Protein AF-A0A7C7UTQ5-F1 (afdb_monomer_lite)

Structure (mmCIF, N/CA/C/O backbone):
data_AF-A0A7C7UTQ5-F1
#
_entry.id   AF-A0A7C7UTQ5-F1
#
loop_
_atom_site.group_PDB
_atom_site.id
_atom_site.type_symbol
_atom_site.label_atom_id
_atom_site.label_alt_id
_atom_site.label_comp_id
_atom_site.label_asym_id
_atom_site.label_entity_id
_atom_site.label_seq_id
_atom_site.pdbx_PDB_ins_code
_atom_site.Cartn_x
_atom_site.Cartn_y
_atom_site.Cartn_z
_atom_site.occupancy
_atom_site.B_iso_or_equiv
_atom_site.auth_seq_id
_atom_site.auth_comp_id
_atom_site.auth_asym_id
_atom_site.auth_atom_id
_atom_site.pdbx_PDB_model_num
ATOM 1 N N . MET A 1 1 ? 2.396 -6.020 82.685 1.00 49.50 1 MET A N 1
ATOM 2 C CA . MET A 1 1 ? 2.727 -6.716 81.422 1.00 49.50 1 MET A CA 1
ATOM 3 C C . MET A 1 1 ? 1.442 -6.952 80.653 1.00 49.50 1 MET A C 1
ATOM 5 O O . MET A 1 1 ? 0.564 -7.575 81.233 1.00 49.50 1 MET A O 1
ATOM 9 N N . SER A 1 2 ? 1.350 -6.450 79.415 1.00 51.03 2 SER A N 1
ATOM 10 C CA . SER A 1 2 ? 0.512 -6.944 78.299 1.00 51.03 2 SER A CA 1
ATOM 11 C C . SER A 1 2 ? -0.033 -5.772 77.473 1.00 51.03 2 SER A C 1
ATOM 13 O O . SER A 1 2 ? -1.085 -5.235 77.799 1.00 51.03 2 SER A O 1
ATOM 15 N N . GLY A 1 3 ? 0.677 -5.397 76.407 1.00 55.31 3 GLY A N 1
ATOM 16 C CA . GLY A 1 3 ? 0.233 -4.378 75.448 1.00 55.31 3 GLY A CA 1
ATOM 17 C C . GLY A 1 3 ? 0.897 -4.494 74.073 1.00 55.31 3 GLY A C 1
ATOM 18 O O . GLY A 1 3 ? 1.065 -3.490 73.406 1.00 55.31 3 GLY A O 1
ATOM 19 N N . GLU A 1 4 ? 1.326 -5.692 73.658 1.00 58.03 4 GLU A N 1
ATOM 20 C CA . GLU A 1 4 ? 2.106 -5.884 72.414 1.00 58.03 4 GLU A CA 1
ATOM 21 C C . GLU A 1 4 ? 1.469 -6.900 71.442 1.00 58.03 4 GLU A C 1
ATOM 23 O O . GLU A 1 4 ? 2.117 -7.381 70.514 1.00 58.03 4 GLU A O 1
ATOM 28 N N . ARG A 1 5 ? 0.194 -7.269 71.642 1.00 56.22 5 ARG A N 1
ATOM 29 C CA . ARG A 1 5 ? -0.519 -8.229 70.771 1.00 56.22 5 ARG A CA 1
ATOM 30 C C . ARG A 1 5 ? -1.519 -7.611 69.788 1.00 56.22 5 ARG A C 1
ATOM 32 O O . ARG A 1 5 ? -1.995 -8.347 68.932 1.00 56.22 5 ARG A O 1
ATOM 39 N N . GLU A 1 6 ? -1.800 -6.311 69.856 1.00 57.81 6 GLU A N 1
ATOM 40 C CA . GLU A 1 6 ? -2.783 -5.659 68.968 1.00 57.81 6 GLU A CA 1
ATOM 41 C C . GLU A 1 6 ? -2.191 -5.140 67.647 1.00 57.81 6 GLU A C 1
ATOM 43 O O . GLU A 1 6 ? -2.849 -5.226 66.613 1.00 57.81 6 GLU A O 1
ATOM 48 N N . GLU A 1 7 ? -0.928 -4.709 67.612 1.00 61.88 7 GLU A N 1
ATOM 49 C CA . GLU A 1 7 ? -0.394 -4.041 66.410 1.00 61.88 7 GLU A CA 1
ATOM 50 C C . GLU A 1 7 ? -0.094 -4.982 65.232 1.00 61.88 7 GLU A C 1
ATOM 52 O O . GLU A 1 7 ? -0.101 -4.567 64.076 1.00 61.88 7 GLU A O 1
ATOM 57 N N . ARG A 1 8 ? 0.113 -6.283 65.479 1.00 61.91 8 ARG A N 1
ATOM 58 C CA . ARG A 1 8 ? 0.480 -7.240 64.414 1.00 61.91 8 ARG A CA 1
ATOM 59 C C . ARG A 1 8 ? -0.682 -7.630 63.491 1.00 61.91 8 ARG A C 1
ATOM 61 O O . ARG A 1 8 ? -0.432 -8.188 62.427 1.00 61.91 8 ARG A O 1
ATOM 68 N N . GLY A 1 9 ? -1.930 -7.359 63.883 1.00 67.56 9 GLY A N 1
ATOM 69 C CA . GLY A 1 9 ? -3.121 -7.624 63.064 1.00 67.56 9 GLY A CA 1
ATOM 70 C C . GLY A 1 9 ? -3.622 -6.407 62.285 1.00 67.56 9 GLY A C 1
ATOM 71 O O . GLY A 1 9 ? -4.254 -6.568 61.244 1.00 67.56 9 GLY A O 1
ATOM 72 N N . GLN A 1 10 ? -3.314 -5.195 62.752 1.00 79.88 10 GLN A N 1
ATOM 73 C CA . GLN A 1 10 ? -3.862 -3.960 62.196 1.00 79.88 10 GLN A CA 1
ATOM 74 C C . GLN A 1 10 ? -3.360 -3.682 60.771 1.00 79.88 10 GLN A C 1
ATOM 76 O O . GLN A 1 10 ? -4.167 -3.430 59.880 1.00 79.88 10 GLN A O 1
ATOM 81 N N . SER A 1 11 ? -2.056 -3.829 60.511 1.00 82.62 11 SER A N 1
ATOM 82 C CA . SER A 1 11 ? -1.489 -3.598 59.170 1.00 82.62 11 SER A CA 1
ATOM 83 C C . SER A 1 11 ? -2.016 -4.577 58.110 1.00 82.62 11 SER A C 1
ATOM 85 O O . SER A 1 11 ? -2.137 -4.223 56.940 1.00 82.62 11 SER A O 1
ATOM 87 N N . LEU A 1 12 ? -2.361 -5.807 58.511 1.00 87.19 12 LEU A N 1
ATOM 88 C CA . LEU A 1 12 ? -2.985 -6.803 57.630 1.00 87.19 12 LEU A CA 1
ATOM 89 C C . LEU A 1 12 ? -4.423 -6.414 57.263 1.00 87.19 12 LEU A C 1
ATOM 91 O O . LEU A 1 12 ? -4.832 -6.597 56.118 1.00 87.19 12 LEU A O 1
ATOM 95 N N . VAL A 1 13 ? -5.175 -5.863 58.220 1.00 87.06 13 VAL A N 1
ATOM 96 C CA . VAL A 1 13 ? -6.551 -5.392 58.001 1.00 87.06 13 VAL A CA 1
ATOM 97 C C . VAL A 1 13 ? -6.568 -4.144 57.121 1.00 87.06 13 VAL A C 1
ATOM 99 O O . VAL A 1 13 ? -7.373 -4.069 56.195 1.00 87.06 13 VAL A O 1
ATOM 102 N N . GLU A 1 14 ? -5.652 -3.201 57.346 1.00 88.44 14 GLU A N 1
ATOM 103 C CA . GLU A 1 14 ? -5.505 -2.019 56.491 1.00 88.44 14 GLU A CA 1
ATOM 104 C C . GLU A 1 14 ? -5.186 -2.423 55.043 1.00 88.44 14 GLU A C 1
ATOM 106 O O . GLU A 1 14 ? -5.873 -1.990 54.116 1.00 88.44 14 GLU A O 1
ATOM 111 N N . LEU A 1 15 ? -4.229 -3.337 54.833 1.00 89.75 15 LEU A N 1
ATOM 112 C CA . LEU A 1 15 ? -3.920 -3.856 53.499 1.00 89.75 15 LEU A CA 1
ATOM 113 C C . LEU A 1 15 ? -5.128 -4.545 52.854 1.00 89.75 15 LEU A C 1
ATOM 115 O O . LEU A 1 15 ? -5.387 -4.315 51.678 1.00 89.75 15 LEU A O 1
ATOM 119 N N . ALA A 1 16 ? -5.885 -5.357 53.596 1.00 91.06 16 ALA A N 1
ATOM 120 C CA . ALA A 1 16 ? -7.051 -6.063 53.064 1.00 91.06 16 ALA A CA 1
ATOM 121 C C . ALA A 1 16 ? -8.148 -5.113 52.550 1.00 91.06 16 ALA A C 1
ATOM 123 O O . ALA A 1 16 ? -8.871 -5.466 51.619 1.00 91.06 16 ALA A O 1
ATOM 124 N N . ILE A 1 17 ? -8.248 -3.904 53.114 1.00 91.44 17 ILE A N 1
ATOM 125 C CA . ILE A 1 17 ? -9.203 -2.875 52.680 1.00 91.44 17 ILE A CA 1
ATOM 126 C C . ILE A 1 17 ? -8.682 -2.106 51.455 1.00 91.44 17 ILE A C 1
ATOM 128 O O . ILE A 1 17 ? -9.459 -1.807 50.550 1.00 91.44 17 ILE A O 1
ATOM 132 N N . PHE A 1 18 ? -7.378 -1.815 51.378 1.00 94.12 18 PHE A N 1
ATOM 133 C CA . PHE A 1 18 ? -6.790 -1.100 50.233 1.00 94.12 18 PHE A CA 1
ATOM 134 C C . PHE A 1 18 ? -6.540 -1.986 49.009 1.00 94.12 18 PHE A C 1
ATOM 136 O O . PHE A 1 18 ? -6.631 -1.512 47.875 1.00 94.12 18 PHE A O 1
ATOM 143 N N . LEU A 1 19 ? -6.247 -3.269 49.220 1.00 93.50 19 LEU A N 1
ATOM 144 C CA . LEU A 1 19 ? -5.968 -4.244 48.170 1.00 93.50 19 LEU A CA 1
ATOM 145 C C . LEU A 1 19 ? -7.034 -4.286 47.057 1.00 93.50 19 LEU A C 1
ATOM 147 O O . LEU A 1 19 ? -6.636 -4.223 45.897 1.00 93.50 19 LEU A O 1
ATOM 151 N N . PRO A 1 20 ? -8.356 -4.342 47.327 1.00 87.56 20 PRO A N 1
ATOM 152 C CA . PRO A 1 20 ? -9.358 -4.352 46.259 1.00 87.56 20 PRO A CA 1
ATOM 153 C C . PRO A 1 20 ? -9.339 -3.078 45.403 1.00 87.56 20 PRO A C 1
ATOM 155 O O . PRO A 1 20 ? -9.507 -3.164 44.189 1.00 87.56 20 PRO A O 1
ATOM 158 N N . ILE A 1 21 ? -9.079 -1.909 45.999 1.00 90.56 21 ILE A N 1
ATOM 159 C CA . ILE A 1 21 ? -8.972 -0.638 45.263 1.00 90.56 21 ILE A CA 1
ATOM 160 C C . ILE A 1 21 ? -7.712 -0.643 44.393 1.00 90.56 21 ILE A C 1
ATOM 162 O O . ILE A 1 21 ? -7.766 -0.279 43.220 1.00 90.56 21 ILE A O 1
ATOM 166 N N . LEU A 1 22 ? -6.586 -1.098 44.947 1.00 92.12 22 LEU A N 1
ATOM 167 C CA . LEU A 1 22 ? -5.328 -1.212 44.214 1.00 92.12 22 LEU A CA 1
ATOM 168 C C . LEU A 1 22 ? -5.456 -2.171 43.022 1.00 92.12 22 LEU A C 1
ATOM 170 O O . LEU A 1 22 ? -5.002 -1.851 41.926 1.00 92.12 22 LEU A O 1
ATOM 174 N N . LEU A 1 23 ? -6.107 -3.321 43.220 1.00 87.88 23 LEU A N 1
ATOM 175 C CA . LEU A 1 23 ? -6.373 -4.286 42.155 1.00 87.88 23 LEU A CA 1
ATOM 176 C C . LEU A 1 23 ? -7.271 -3.688 41.070 1.00 87.88 23 LEU A C 1
ATOM 178 O O . LEU A 1 23 ? -6.962 -3.853 39.896 1.00 87.88 23 LEU A O 1
ATOM 182 N N . LEU A 1 24 ? -8.319 -2.945 41.438 1.00 83.94 24 LEU A N 1
ATOM 183 C CA . LEU A 1 24 ? -9.189 -2.265 40.474 1.00 83.94 24 LEU A CA 1
ATOM 184 C C . LEU A 1 24 ? -8.396 -1.263 39.620 1.00 83.94 24 LEU A C 1
ATOM 186 O O . LEU A 1 24 ? -8.529 -1.260 38.398 1.00 83.94 24 LEU A O 1
ATOM 190 N N . ILE A 1 25 ? -7.520 -0.466 40.238 1.00 88.25 25 ILE A N 1
ATOM 191 C CA . ILE A 1 25 ? -6.666 0.491 39.518 1.00 88.25 25 ILE A CA 1
ATOM 192 C C . ILE A 1 25 ? -5.711 -0.232 38.560 1.00 88.25 25 ILE A C 1
ATOM 194 O O . ILE A 1 25 ? -5.597 0.163 37.402 1.00 88.25 25 ILE A O 1
ATOM 198 N N . LEU A 1 26 ? -5.047 -1.300 39.011 1.00 89.62 26 LEU A N 1
ATOM 199 C CA . LEU A 1 26 ? -4.126 -2.076 38.173 1.00 89.62 26 LEU A CA 1
ATOM 200 C C . LEU A 1 26 ? -4.842 -2.695 36.968 1.00 89.62 26 LEU A C 1
ATOM 202 O O . LEU A 1 26 ? -4.369 -2.572 35.842 1.00 89.62 26 LEU A O 1
ATOM 206 N N . VAL A 1 27 ? -6.000 -3.306 37.204 1.00 84.94 27 VAL A N 1
ATOM 207 C CA . VAL A 1 27 ? -6.879 -3.882 36.178 1.00 84.94 27 VAL A CA 1
ATOM 208 C C . VAL A 1 27 ? -7.290 -2.811 35.162 1.00 84.94 27 VAL A C 1
ATOM 210 O O . VAL A 1 27 ? -7.157 -3.029 33.960 1.00 84.94 27 VAL A O 1
ATOM 213 N N . GLY A 1 28 ? -7.690 -1.623 35.626 1.00 83.12 28 GLY A N 1
ATOM 214 C CA . GLY A 1 28 ? -8.040 -0.503 34.750 1.00 83.12 28 GLY A CA 1
ATOM 215 C C . GLY A 1 28 ? -6.875 -0.025 33.879 1.00 83.12 28 GLY A C 1
ATOM 216 O O . GLY A 1 28 ? -7.057 0.215 32.689 1.00 83.12 28 GLY A O 1
ATOM 217 N N . ILE A 1 29 ? -5.663 0.069 34.437 1.00 89.44 29 ILE A N 1
ATOM 218 C CA . ILE A 1 29 ? -4.464 0.464 33.678 1.00 89.44 29 ILE A CA 1
ATOM 219 C C . ILE A 1 29 ? -4.149 -0.557 32.579 1.00 89.44 29 ILE A C 1
ATOM 221 O O . ILE A 1 29 ? -3.833 -0.168 31.455 1.00 89.44 29 ILE A O 1
ATOM 225 N N . VAL A 1 30 ? -4.242 -1.852 32.891 1.00 88.38 30 VAL A N 1
ATOM 226 C CA . VAL A 1 30 ? -3.997 -2.932 31.923 1.00 88.38 30 VAL A CA 1
ATOM 227 C C . VAL A 1 30 ? -5.009 -2.874 30.777 1.00 88.38 30 VAL A C 1
ATOM 229 O O . VAL A 1 30 ? -4.610 -2.935 29.615 1.00 88.38 30 VAL A O 1
ATOM 232 N N . GLU A 1 31 ? -6.293 -2.686 31.088 1.00 84.62 31 GLU A N 1
ATOM 233 C CA . GLU A 1 31 ? -7.359 -2.621 30.084 1.00 84.62 31 GLU A CA 1
ATOM 234 C C . GLU A 1 31 ? -7.194 -1.412 29.150 1.00 84.62 31 GLU A C 1
ATOM 236 O O . GLU A 1 31 ? -7.244 -1.549 27.928 1.00 84.62 31 GLU A O 1
ATOM 241 N N . VAL A 1 32 ? -6.907 -0.230 29.709 1.00 85.88 32 VAL A N 1
ATOM 242 C CA . VAL A 1 32 ? -6.653 0.986 28.918 1.00 85.88 32 VAL A CA 1
ATOM 243 C C . VAL A 1 32 ? -5.395 0.835 28.063 1.00 85.88 32 VAL A C 1
ATOM 245 O O . VAL A 1 32 ? -5.395 1.233 26.899 1.00 85.88 32 VAL A O 1
ATOM 248 N N . GLY A 1 33 ? -4.327 0.240 28.601 1.00 88.44 33 GLY A N 1
ATOM 249 C CA . GLY A 1 33 ? -3.102 -0.012 27.840 1.00 88.44 33 GLY A CA 1
ATOM 250 C C . GLY A 1 33 ? -3.333 -0.956 26.656 1.00 88.44 33 GLY A C 1
ATOM 251 O O . GLY A 1 33 ? -2.806 -0.728 25.562 1.00 88.44 33 GLY A O 1
ATOM 252 N N . HIS A 1 34 ? -4.167 -1.978 26.844 1.00 86.19 34 HIS A N 1
ATOM 253 C CA . HIS A 1 34 ? -4.566 -2.897 25.783 1.00 86.19 34 HIS A CA 1
ATOM 254 C C . HIS A 1 34 ? -5.404 -2.194 24.706 1.00 86.19 34 HIS A C 1
ATOM 256 O O . HIS A 1 34 ? -5.070 -2.283 23.523 1.00 86.19 34 HIS A O 1
ATOM 262 N N . ALA A 1 35 ? -6.417 -1.421 25.110 1.00 86.69 35 ALA A N 1
ATOM 263 C CA . ALA A 1 35 ? -7.249 -0.641 24.194 1.00 86.69 35 ALA A CA 1
ATOM 264 C C . ALA A 1 35 ? -6.438 0.377 23.385 1.00 86.69 35 ALA A C 1
ATOM 266 O O . ALA A 1 35 ? -6.600 0.477 22.170 1.00 86.69 35 ALA A O 1
ATOM 267 N N . LEU A 1 36 ? -5.506 1.082 24.031 1.00 88.75 36 LEU A N 1
ATOM 268 C CA . LEU A 1 36 ? -4.614 2.022 23.357 1.00 88.75 36 LEU A CA 1
ATOM 269 C C . LEU A 1 36 ? -3.709 1.314 22.342 1.00 88.75 36 LEU A C 1
ATOM 271 O O . LEU A 1 36 ? -3.506 1.817 21.240 1.00 88.75 36 LEU A O 1
ATOM 275 N N . THR A 1 37 ? -3.180 0.140 22.690 1.00 88.69 37 THR A N 1
ATOM 276 C CA . THR A 1 37 ? -2.346 -0.648 21.773 1.00 88.69 37 THR A CA 1
ATOM 277 C C . THR A 1 37 ? -3.145 -1.080 20.546 1.00 88.69 37 THR A C 1
ATOM 279 O O . THR A 1 37 ? -2.676 -0.899 19.423 1.00 88.69 37 THR A O 1
ATOM 282 N N . ALA A 1 38 ? -4.365 -1.586 20.741 1.00 88.19 38 ALA A N 1
ATOM 283 C CA . ALA A 1 38 ? -5.262 -1.935 19.644 1.00 88.19 38 ALA A CA 1
ATOM 284 C C . ALA A 1 38 ? -5.598 -0.713 18.773 1.00 88.19 38 ALA A C 1
ATOM 286 O O . ALA A 1 38 ? -5.469 -0.790 17.552 1.00 88.19 38 ALA A O 1
ATOM 287 N N . TYR A 1 39 ? -5.914 0.432 19.390 1.00 89.81 39 TYR A N 1
ATOM 288 C CA . TYR A 1 39 ? -6.177 1.691 18.689 1.00 89.81 39 TYR A CA 1
ATOM 289 C C . TYR A 1 39 ? -4.996 2.128 17.807 1.00 89.81 39 TYR A C 1
ATOM 291 O O . TYR A 1 39 ? -5.174 2.488 16.645 1.00 89.81 39 TYR A O 1
ATOM 299 N N . LEU A 1 40 ? -3.767 2.064 18.328 1.00 89.31 40 LEU A N 1
ATOM 300 C CA . LEU A 1 40 ? -2.570 2.410 17.558 1.00 89.31 40 LEU A CA 1
ATOM 301 C C . LEU A 1 40 ? -2.355 1.467 16.368 1.00 89.31 40 LEU A C 1
ATOM 303 O O . LEU A 1 40 ? -1.939 1.921 15.301 1.00 89.31 40 LEU A O 1
ATOM 307 N N . VAL A 1 41 ? -2.658 0.175 16.529 1.00 87.31 41 VAL A N 1
ATOM 308 C CA . VAL A 1 41 ? -2.566 -0.807 15.441 1.00 87.31 41 VAL A CA 1
ATOM 309 C C . VAL A 1 41 ? -3.587 -0.503 14.344 1.00 87.31 41 VAL A C 1
ATOM 311 O O . VAL A 1 41 ? -3.184 -0.399 13.185 1.00 87.31 41 VAL A O 1
ATOM 314 N N . ILE A 1 42 ? -4.864 -0.290 14.682 1.00 91.56 42 ILE A N 1
ATOM 315 C CA . ILE A 1 42 ? -5.894 0.030 13.677 1.00 91.56 42 ILE A CA 1
ATOM 316 C C . ILE A 1 42 ? -5.634 1.384 13.005 1.00 91.56 42 ILE A C 1
ATOM 318 O O . ILE A 1 42 ? -5.808 1.511 11.797 1.00 91.56 42 ILE A O 1
ATOM 322 N N . ALA A 1 43 ? -5.129 2.382 13.740 1.00 87.69 43 ALA A N 1
ATOM 323 C CA . ALA A 1 43 ? -4.810 3.695 13.186 1.00 87.69 43 ALA A CA 1
ATOM 324 C C . ALA A 1 43 ? -3.634 3.634 12.204 1.00 87.69 43 ALA A C 1
ATOM 326 O O . ALA A 1 43 ? -3.656 4.285 11.157 1.00 87.69 43 ALA A O 1
ATOM 327 N N . ASN A 1 44 ? -2.611 2.834 12.516 1.00 83.94 44 ASN A N 1
ATOM 328 C CA . ASN A 1 44 ? -1.501 2.605 11.600 1.00 83.94 44 ASN A CA 1
ATOM 329 C C . ASN A 1 44 ? -1.946 1.818 10.358 1.00 83.94 44 ASN A C 1
ATOM 331 O O . ASN A 1 44 ? -1.554 2.165 9.246 1.00 83.94 44 ASN A O 1
ATOM 335 N N . ALA A 1 45 ? -2.808 0.813 10.536 1.00 82.81 45 ALA A N 1
ATOM 336 C CA . ALA A 1 45 ? -3.359 0.026 9.439 1.00 82.81 45 ALA A CA 1
ATOM 337 C C . ALA A 1 45 ? -4.223 0.880 8.496 1.00 82.81 45 ALA A C 1
ATOM 339 O O . ALA A 1 45 ? -4.010 0.869 7.284 1.00 82.81 45 ALA A O 1
ATOM 340 N N . ALA A 1 46 ? -5.117 1.708 9.048 1.00 86.88 46 ALA A N 1
ATOM 341 C CA . ALA A 1 46 ? -5.912 2.663 8.281 1.00 86.88 46 ALA A CA 1
ATOM 342 C C . ALA A 1 46 ? -5.024 3.638 7.495 1.00 86.88 46 ALA A C 1
ATOM 344 O O . ALA A 1 46 ? -5.308 3.941 6.339 1.00 86.88 46 ALA A O 1
ATOM 345 N N . ARG A 1 47 ? -3.910 4.101 8.081 1.00 83.38 47 ARG A N 1
ATOM 346 C CA . ARG A 1 47 ? -2.956 4.986 7.397 1.00 83.38 47 ARG A CA 1
ATOM 347 C C . ARG A 1 47 ? -2.238 4.300 6.239 1.00 83.38 47 ARG A C 1
ATOM 349 O O . ARG A 1 47 ? -2.057 4.936 5.203 1.00 83.38 47 ARG A O 1
ATOM 356 N N . GLU A 1 48 ? -1.846 3.038 6.385 1.00 79.00 48 GLU A N 1
ATOM 357 C CA . GLU A 1 48 ? -1.224 2.278 5.295 1.00 79.00 48 GLU A CA 1
ATOM 358 C C . GLU A 1 48 ? -2.228 2.017 4.160 1.00 79.00 48 GLU A C 1
ATOM 360 O O . GLU A 1 48 ? -1.898 2.225 2.992 1.00 79.00 48 GLU A O 1
ATOM 365 N N . GLY A 1 49 ? -3.476 1.675 4.500 1.00 78.44 49 GLY A N 1
ATOM 366 C CA . GLY A 1 49 ? -4.570 1.560 3.533 1.00 78.44 49 GLY A CA 1
ATOM 367 C C . GLY A 1 49 ? -4.838 2.875 2.797 1.00 78.44 49 GLY A C 1
ATOM 368 O O . GLY A 1 49 ? -4.908 2.899 1.566 1.00 78.44 49 GLY A O 1
ATOM 369 N N . ALA A 1 50 ? -4.872 3.992 3.530 1.00 80.75 50 ALA A N 1
ATOM 370 C CA . ALA A 1 50 ? -5.086 5.307 2.944 1.00 80.75 50 ALA A CA 1
ATOM 371 C C . ALA A 1 50 ? -3.926 5.727 2.025 1.00 80.75 50 ALA A C 1
ATOM 373 O O . ALA A 1 50 ? -4.127 6.333 0.973 1.00 80.75 50 ALA A O 1
ATOM 374 N N . ARG A 1 51 ? -2.690 5.378 2.393 1.00 76.19 51 ARG A N 1
ATOM 375 C CA . ARG A 1 51 ? -1.502 5.610 1.564 1.00 76.19 51 ARG A CA 1
ATOM 376 C C . ARG A 1 51 ? -1.581 4.834 0.256 1.00 76.19 51 ARG A C 1
ATOM 378 O O . ARG A 1 51 ? -1.354 5.401 -0.810 1.00 76.19 51 ARG A O 1
ATOM 385 N N . PHE A 1 52 ? -1.915 3.551 0.343 1.00 74.25 52 PHE A N 1
ATOM 386 C CA . PHE A 1 52 ? -2.025 2.676 -0.816 1.00 74.25 52 PHE A CA 1
ATOM 387 C C . PHE A 1 52 ? -3.147 3.127 -1.765 1.00 74.25 52 PHE A C 1
ATOM 389 O O . PHE A 1 52 ? -2.937 3.252 -2.972 1.00 74.25 52 PHE A O 1
ATOM 396 N N . GLY A 1 53 ? -4.319 3.475 -1.227 1.00 71.00 53 GLY A N 1
ATOM 397 C CA . GLY A 1 53 ? -5.422 3.988 -2.038 1.00 71.00 53 GLY A CA 1
ATOM 398 C C . GLY A 1 53 ? -5.131 5.348 -2.682 1.00 71.00 53 GLY A C 1
ATOM 399 O O . GLY A 1 53 ? -5.600 5.609 -3.793 1.00 71.00 53 GLY A O 1
ATOM 400 N N . ALA A 1 54 ? -4.333 6.202 -2.027 1.00 67.88 54 ALA A N 1
ATOM 401 C CA . ALA A 1 54 ? -3.933 7.500 -2.562 1.00 67.88 54 ALA A CA 1
ATOM 402 C C . ALA A 1 54 ? -2.903 7.376 -3.690 1.00 67.88 54 ALA A C 1
ATOM 404 O O . ALA A 1 54 ? -2.872 8.225 -4.580 1.00 67.88 54 ALA A O 1
ATOM 405 N N . ALA A 1 55 ? -2.135 6.285 -3.699 1.00 64.38 55 ALA A N 1
ATOM 406 C CA . ALA A 1 55 ? -1.267 5.893 -4.805 1.00 64.38 55 ALA A CA 1
ATOM 407 C C . ALA A 1 55 ? -2.030 5.278 -6.000 1.00 64.38 55 ALA A C 1
ATOM 409 O O . ALA A 1 55 ? -1.412 4.926 -7.001 1.00 64.38 55 ALA A O 1
ATOM 410 N N . GLY A 1 56 ? -3.364 5.168 -5.927 1.00 67.56 56 GLY A N 1
ATOM 411 C CA . GLY A 1 56 ? -4.207 4.646 -7.007 1.00 67.56 56 GLY A CA 1
ATOM 412 C C . GLY A 1 56 ? -4.622 3.180 -6.857 1.00 67.56 56 GLY A C 1
ATOM 413 O O . GLY A 1 56 ? -5.229 2.642 -7.778 1.00 67.56 56 GLY A O 1
ATOM 414 N N . GLY A 1 57 ? -4.342 2.540 -5.715 1.00 65.38 57 GLY A N 1
ATOM 415 C CA . GLY A 1 57 ? -4.784 1.169 -5.440 1.00 65.38 57 GLY A CA 1
ATOM 416 C C . GLY A 1 57 ? -6.309 1.010 -5.474 1.00 65.38 57 GLY A C 1
ATOM 417 O O . GLY A 1 57 ? -7.028 1.957 -5.140 1.00 65.38 57 GLY A O 1
ATOM 418 N N . LYS A 1 58 ? -6.811 -0.168 -5.873 1.00 70.62 58 LYS A N 1
ATOM 419 C CA . LYS A 1 58 ? -8.251 -0.494 -5.893 1.00 70.62 58 LYS A CA 1
ATOM 420 C C . LYS A 1 58 ? -8.791 -0.669 -4.469 1.00 70.62 58 LYS A C 1
ATOM 422 O O . LYS A 1 58 ? -8.037 -0.966 -3.547 1.00 70.62 58 LYS A O 1
ATOM 427 N N . ASP A 1 59 ? -10.102 -0.502 -4.297 1.00 73.81 59 ASP A N 1
ATOM 428 C CA . ASP A 1 59 ? -10.750 -0.561 -2.976 1.00 73.81 59 ASP A CA 1
ATOM 429 C C . ASP A 1 59 ? -10.589 -1.944 -2.305 1.00 73.81 59 ASP A C 1
ATOM 431 O O . ASP A 1 59 ? -10.309 -2.013 -1.114 1.00 73.81 59 ASP A O 1
ATOM 435 N N . GLU A 1 60 ? -10.644 -3.033 -3.079 1.00 71.00 60 GLU A N 1
ATOM 436 C CA . GLU A 1 60 ? -10.459 -4.418 -2.599 1.00 71.00 60 GLU A CA 1
ATOM 437 C C . GLU A 1 60 ? -9.018 -4.704 -2.119 1.00 71.00 60 GLU A C 1
ATOM 439 O O . GLU A 1 60 ? -8.785 -5.435 -1.152 1.00 71.00 60 GLU A O 1
ATOM 444 N N . ASP A 1 61 ? -8.025 -4.083 -2.760 1.00 72.69 61 ASP A N 1
ATOM 445 C CA . ASP A 1 61 ? -6.609 -4.253 -2.418 1.00 72.69 61 ASP A CA 1
ATOM 446 C C . ASP A 1 61 ? -6.233 -3.468 -1.151 1.00 72.69 61 ASP A C 1
ATOM 448 O O . ASP A 1 61 ? -5.381 -3.904 -0.371 1.00 72.69 61 ASP A O 1
ATOM 452 N N . ILE A 1 62 ? -6.902 -2.332 -0.904 1.00 75.56 62 ILE A N 1
ATOM 453 C CA . ILE A 1 62 ? -6.740 -1.540 0.325 1.00 75.56 62 ILE A CA 1
ATOM 454 C C . ILE A 1 62 ? -7.056 -2.401 1.551 1.00 75.56 62 ILE A C 1
ATOM 456 O O . ILE A 1 62 ? -6.303 -2.378 2.526 1.00 75.56 62 ILE A O 1
ATOM 460 N N . THR A 1 63 ? -8.107 -3.217 1.486 1.00 80.38 63 THR A N 1
ATOM 461 C CA . THR A 1 63 ? -8.460 -4.172 2.541 1.00 80.38 63 THR A CA 1
ATOM 462 C C . THR A 1 63 ? -7.331 -5.154 2.804 1.00 80.38 63 THR A C 1
ATOM 464 O O . THR A 1 63 ? -6.932 -5.338 3.950 1.00 80.38 63 THR A O 1
ATOM 467 N N . THR A 1 64 ? -6.760 -5.748 1.755 1.00 77.56 64 THR A N 1
ATOM 468 C CA . THR A 1 64 ? -5.657 -6.710 1.891 1.00 77.56 64 THR A CA 1
ATOM 469 C C . THR A 1 64 ? -4.443 -6.076 2.572 1.00 77.56 64 THR A C 1
ATOM 471 O O . THR A 1 64 ? -3.832 -6.687 3.455 1.00 77.56 64 THR A O 1
ATOM 474 N N . VAL A 1 65 ? -4.113 -4.830 2.219 1.00 74.31 65 VAL A N 1
ATOM 475 C CA . VAL A 1 65 ? -3.033 -4.064 2.859 1.00 74.31 65 VAL A CA 1
ATOM 476 C C . VAL A 1 65 ? -3.330 -3.829 4.339 1.00 74.31 65 VAL A C 1
ATOM 478 O O . VAL A 1 65 ? -2.464 -4.077 5.182 1.00 74.31 65 VAL A O 1
ATOM 481 N N . ILE A 1 66 ? -4.553 -3.408 4.667 1.00 82.19 66 ILE A N 1
ATOM 482 C CA . ILE A 1 66 ? -4.983 -3.179 6.049 1.00 82.19 66 ILE A CA 1
ATOM 483 C C . ILE A 1 66 ? -4.870 -4.480 6.840 1.00 82.19 66 ILE A C 1
ATOM 485 O O . ILE A 1 66 ? -4.123 -4.507 7.814 1.00 82.19 66 ILE A O 1
ATOM 489 N N . LEU A 1 67 ? -5.485 -5.571 6.377 1.00 82.25 67 LEU A N 1
ATOM 490 C CA . LEU A 1 67 ? -5.468 -6.880 7.041 1.00 82.25 67 LEU A CA 1
ATOM 491 C C . LEU A 1 67 ? -4.046 -7.418 7.258 1.00 82.25 67 LEU A C 1
ATOM 493 O O . LEU A 1 67 ? -3.747 -7.942 8.327 1.00 82.25 67 LEU A O 1
ATOM 497 N N . THR A 1 68 ? -3.146 -7.230 6.289 1.00 77.19 68 THR A N 1
ATOM 498 C CA . THR A 1 68 ? -1.740 -7.671 6.393 1.00 77.19 68 THR A CA 1
ATOM 499 C C . THR A 1 68 ? -0.924 -6.804 7.360 1.00 77.19 68 THR A C 1
ATOM 501 O O . THR A 1 68 ? 0.053 -7.266 7.951 1.00 77.19 68 THR A O 1
ATOM 504 N N . SER A 1 69 ? -1.294 -5.531 7.519 1.00 73.19 69 SER A N 1
ATOM 505 C CA . SER A 1 69 ? -0.576 -4.578 8.374 1.00 73.19 69 SER A CA 1
ATOM 506 C C . SER A 1 69 ? -0.932 -4.685 9.862 1.00 73.19 69 SER A C 1
ATOM 508 O O . SER A 1 69 ? -0.182 -4.189 10.709 1.00 73.19 69 SER A O 1
ATOM 510 N N . THR A 1 70 ? -2.044 -5.345 10.197 1.00 77.06 70 THR A N 1
ATOM 511 C CA . THR A 1 70 ? -2.467 -5.572 11.584 1.00 77.06 70 THR A CA 1
ATOM 512 C C . THR A 1 70 ? -1.973 -6.919 12.115 1.00 77.06 70 THR A C 1
ATOM 514 O O . THR A 1 70 ? -1.787 -7.883 11.380 1.00 77.06 70 THR A O 1
ATOM 517 N N . ARG A 1 71 ? -1.770 -6.985 13.435 1.00 77.94 71 ARG A N 1
ATOM 518 C CA . ARG A 1 71 ? -1.558 -8.241 14.178 1.00 77.94 71 ARG A CA 1
ATOM 519 C C . ARG A 1 71 ? -2.768 -8.628 15.037 1.00 77.94 71 ARG A C 1
ATOM 521 O O . ARG A 1 71 ? -2.645 -9.501 15.890 1.00 77.94 71 ARG A O 1
ATOM 528 N N . LEU A 1 72 ? -3.885 -7.921 14.880 1.00 82.38 72 LEU A N 1
ATOM 529 C CA . LEU A 1 72 ? -5.124 -8.179 15.606 1.00 82.38 72 LEU A CA 1
ATOM 530 C C . LEU A 1 72 ? -5.885 -9.334 14.947 1.00 82.38 72 LEU A C 1
ATOM 532 O O . LEU A 1 72 ? -5.673 -9.645 13.775 1.00 82.38 72 LEU A O 1
ATOM 536 N N . ASP A 1 73 ? -6.770 -9.960 15.718 1.00 80.62 73 ASP A N 1
ATOM 537 C CA . ASP A 1 73 ? -7.721 -10.953 15.219 1.00 80.62 73 ASP A CA 1
ATOM 538 C C . ASP A 1 73 ? -8.847 -10.223 14.479 1.00 80.62 73 ASP A C 1
ATOM 540 O O . ASP A 1 73 ? -9.867 -9.857 15.062 1.00 80.62 73 ASP A O 1
ATOM 544 N N . VAL A 1 74 ? -8.591 -9.911 13.209 1.00 82.44 74 VAL A N 1
ATOM 545 C CA . VAL A 1 74 ? -9.521 -9.187 12.345 1.00 82.44 74 VAL A CA 1
ATOM 546 C C . VAL A 1 74 ? -10.423 -10.203 11.656 1.00 82.44 74 VAL A C 1
ATOM 548 O O . VAL A 1 74 ? -10.017 -10.867 10.702 1.00 82.44 74 VAL A O 1
ATOM 551 N N . THR A 1 75 ? -11.635 -10.339 12.176 1.00 83.38 75 THR A N 1
ATOM 552 C CA . THR A 1 75 ? -12.701 -11.178 11.625 1.00 83.38 75 THR A CA 1
ATOM 553 C C . THR A 1 75 ? -13.865 -10.296 11.174 1.00 83.38 75 THR A C 1
ATOM 555 O O . THR A 1 75 ? -14.037 -9.191 11.689 1.00 83.38 75 THR A O 1
ATOM 558 N N . ALA A 1 76 ? -14.665 -10.766 10.211 1.00 82.25 76 ALA A N 1
ATOM 559 C CA . ALA A 1 76 ? -15.759 -9.977 9.630 1.00 82.25 76 ALA A CA 1
ATOM 560 C C . ALA A 1 76 ? -16.828 -9.560 10.663 1.00 82.25 76 ALA A C 1
ATOM 562 O O . ALA A 1 76 ? -17.463 -8.527 10.501 1.00 82.25 76 ALA A O 1
ATOM 563 N N . ASP A 1 77 ? -16.965 -10.309 11.762 1.00 83.94 77 ASP A N 1
ATOM 564 C CA . ASP A 1 77 ? -17.875 -10.001 12.871 1.00 83.94 77 ASP A CA 1
ATOM 565 C C . ASP A 1 77 ? -17.351 -8.928 13.838 1.00 83.94 77 ASP A C 1
ATOM 567 O O . ASP A 1 77 ? -18.103 -8.471 14.694 1.00 83.94 77 ASP A O 1
ATOM 571 N N . ARG A 1 78 ? -16.066 -8.560 13.757 1.00 83.44 78 ARG A N 1
ATOM 572 C CA . ARG A 1 78 ? -15.415 -7.640 14.711 1.00 83.44 78 ARG A CA 1
ATOM 573 C C . ARG A 1 78 ? -14.779 -6.426 14.067 1.00 83.44 78 ARG A C 1
ATOM 575 O O . ARG A 1 78 ? -14.220 -5.597 14.783 1.00 83.44 78 ARG A O 1
ATOM 582 N N . ALA A 1 79 ? -14.753 -6.358 12.746 1.00 87.81 79 ALA A N 1
ATOM 583 C CA . ALA A 1 79 ? -14.012 -5.336 12.044 1.00 87.81 79 ALA A CA 1
ATOM 584 C C . ALA A 1 79 ? -14.711 -4.922 10.763 1.00 87.81 79 ALA A C 1
ATOM 586 O O . ALA A 1 79 ? -14.960 -5.765 9.903 1.00 87.81 79 ALA A O 1
ATOM 587 N N . ASP A 1 80 ? -14.892 -3.614 10.613 1.00 89.25 80 ASP A N 1
ATOM 588 C CA . ASP A 1 80 ? -15.436 -3.006 9.411 1.00 89.25 80 ASP A CA 1
ATOM 589 C C . ASP A 1 80 ? -14.433 -2.013 8.817 1.00 89.25 80 ASP A C 1
ATOM 591 O O . ASP A 1 80 ? -13.826 -1.194 9.520 1.00 89.25 80 ASP A O 1
ATOM 595 N N . ILE A 1 81 ? -14.240 -2.087 7.501 1.00 88.56 81 ILE A N 1
ATOM 596 C CA . ILE A 1 81 ? -13.302 -1.239 6.763 1.00 88.56 81 ILE A CA 1
ATOM 597 C C . ILE A 1 81 ? -14.036 -0.503 5.650 1.00 88.56 81 ILE A C 1
ATOM 599 O O . ILE A 1 81 ? -14.561 -1.107 4.706 1.00 88.56 81 ILE A O 1
ATOM 603 N N . TYR A 1 82 ? -13.951 0.824 5.703 1.00 89.38 82 TYR A N 1
ATOM 604 C CA . TYR A 1 82 ? -14.550 1.716 4.718 1.00 89.38 82 TYR A CA 1
ATOM 605 C C . TYR A 1 82 ? -13.478 2.513 3.985 1.00 89.38 82 TYR A C 1
ATOM 607 O O . TYR A 1 82 ? -12.532 3.036 4.583 1.00 89.38 82 TYR A O 1
ATOM 615 N N . VAL A 1 83 ? -13.652 2.639 2.674 1.00 86.69 83 VAL A N 1
ATOM 616 C CA . VAL A 1 83 ? -12.815 3.465 1.807 1.00 86.69 83 VAL A CA 1
ATOM 617 C C . VAL A 1 83 ? -13.677 4.564 1.210 1.00 86.69 83 VAL A C 1
ATOM 619 O O . VAL A 1 83 ? -14.664 4.304 0.526 1.00 86.69 83 VAL A O 1
ATOM 622 N N . ILE A 1 84 ? -13.285 5.810 1.447 1.00 85.81 84 ILE A N 1
ATOM 623 C CA . ILE A 1 84 ? -13.988 6.995 0.972 1.00 85.81 84 ILE A CA 1
ATOM 624 C C . ILE A 1 84 ? -13.070 7.752 0.017 1.00 85.81 84 ILE A C 1
ATOM 626 O O . ILE A 1 84 ? -12.003 8.234 0.393 1.00 85.81 84 ILE A O 1
ATOM 630 N N . ARG A 1 85 ? -13.503 7.892 -1.235 1.00 81.56 85 ARG A N 1
ATOM 631 C CA . ARG A 1 85 ? -12.849 8.715 -2.258 1.00 81.56 85 ARG A CA 1
ATOM 632 C C . ARG A 1 85 ? -13.655 9.982 -2.443 1.00 81.56 85 ARG A C 1
ATOM 634 O O . ARG A 1 85 ? -14.767 9.919 -2.955 1.00 81.56 85 ARG A O 1
ATOM 641 N N . ALA A 1 86 ? -13.097 11.124 -2.070 1.00 80.06 86 ALA A N 1
ATOM 642 C CA . ALA A 1 86 ? -13.730 12.426 -2.234 1.00 80.06 86 ALA A CA 1
ATOM 643 C C . ALA A 1 86 ? -12.906 13.323 -3.163 1.00 80.06 86 ALA A C 1
ATOM 645 O O . ALA A 1 86 ? -11.687 13.216 -3.244 1.00 80.06 86 ALA A O 1
ATOM 646 N N . ARG A 1 87 ? -13.559 14.234 -3.878 1.00 73.88 87 ARG A N 1
ATOM 647 C CA . ARG A 1 87 ? -12.904 15.299 -4.642 1.00 73.88 87 ARG A CA 1
ATOM 648 C C . ARG A 1 87 ? -13.403 16.635 -4.128 1.00 73.88 87 ARG A C 1
ATOM 650 O O . ARG A 1 87 ? -14.613 16.849 -4.082 1.00 73.88 87 ARG A O 1
ATOM 657 N N . LEU A 1 88 ? -12.479 17.514 -3.755 1.00 71.38 88 LEU A N 1
ATOM 658 C CA . LEU A 1 88 ? -12.812 18.875 -3.354 1.00 71.38 88 LEU A CA 1
ATOM 659 C C . LEU A 1 88 ? -12.783 19.809 -4.568 1.00 71.38 88 LEU A C 1
ATOM 661 O O . LEU A 1 88 ? -11.855 19.753 -5.377 1.00 71.38 88 LEU A O 1
ATOM 665 N N . ASN A 1 89 ? -13.782 20.682 -4.682 1.00 65.06 89 ASN A N 1
ATOM 666 C CA . ASN A 1 89 ? -13.812 21.744 -5.682 1.00 65.06 89 ASN A CA 1
ATOM 667 C C . ASN A 1 89 ? -12.828 22.876 -5.320 1.00 65.06 89 ASN A C 1
ATOM 669 O O . ASN A 1 89 ? -12.165 22.873 -4.276 1.00 65.06 89 ASN A O 1
ATOM 673 N N . ALA A 1 90 ? -12.742 23.888 -6.187 1.00 61.03 90 ALA A N 1
ATOM 674 C CA . ALA A 1 90 ? -11.874 25.042 -5.966 1.00 61.03 90 ALA A CA 1
ATOM 675 C C . ALA A 1 90 ? -12.280 25.915 -4.752 1.00 61.03 90 ALA A C 1
ATOM 677 O O . ALA A 1 90 ? -11.508 26.771 -4.337 1.00 61.03 90 ALA A O 1
ATOM 678 N N . ALA A 1 91 ? -13.470 25.706 -4.182 1.00 59.53 91 ALA A N 1
ATOM 679 C CA . ALA A 1 91 ? -13.963 26.373 -2.976 1.00 59.53 91 ALA A CA 1
ATOM 680 C C . ALA A 1 91 ? -13.765 25.526 -1.699 1.00 59.53 91 ALA A C 1
ATOM 682 O O . ALA A 1 91 ? -14.153 25.954 -0.612 1.00 59.53 91 ALA A O 1
ATOM 683 N N . GLY A 1 92 ? -13.158 24.336 -1.811 1.00 60.66 92 GLY A N 1
ATOM 684 C CA . GLY A 1 92 ? -12.967 23.413 -0.690 1.00 60.66 92 GLY A CA 1
ATOM 685 C C . GLY A 1 92 ? -14.240 22.669 -0.272 1.00 60.66 92 GLY A C 1
ATOM 686 O O . GLY A 1 92 ? -14.323 22.180 0.850 1.00 60.66 92 GLY A O 1
ATOM 687 N N . GLU A 1 93 ? -15.247 22.596 -1.140 1.00 64.69 93 GLU A N 1
ATOM 688 C CA . GLU A 1 93 ? -16.460 21.803 -0.930 1.00 64.69 93 GLU A CA 1
ATOM 689 C C . GLU A 1 93 ? -16.338 20.442 -1.615 1.00 64.69 93 GLU A C 1
ATOM 691 O O . GLU A 1 93 ? -15.678 20.311 -2.647 1.00 64.69 93 GLU A O 1
ATOM 696 N N . VAL A 1 94 ? -16.997 19.426 -1.060 1.00 66.81 94 VAL A N 1
ATOM 697 C CA . VAL A 1 94 ? -17.028 18.079 -1.639 1.00 66.81 94 VAL A CA 1
ATOM 698 C C . VAL A 1 94 ? -17.853 18.106 -2.929 1.00 66.81 94 VAL A C 1
ATOM 700 O O . VAL A 1 94 ? -19.071 18.230 -2.899 1.00 66.81 94 VAL A O 1
ATOM 703 N N . GLU A 1 95 ? -17.180 17.999 -4.074 1.00 66.19 95 GLU A N 1
ATOM 704 C CA . GLU A 1 95 ? -17.800 18.002 -5.405 1.00 66.19 95 GLU A CA 1
ATOM 705 C C . GLU A 1 95 ? -18.437 16.645 -5.716 1.00 66.19 95 GLU A C 1
ATOM 707 O O . GLU A 1 95 ? -19.550 16.555 -6.230 1.00 66.19 95 GLU A O 1
ATOM 712 N N . LYS A 1 96 ? -17.699 15.574 -5.410 1.00 66.38 96 LYS A N 1
ATOM 713 C CA . LYS A 1 96 ? -18.112 14.180 -5.568 1.00 66.38 96 LYS A CA 1
ATOM 714 C C . LYS A 1 96 ? -17.431 13.356 -4.497 1.00 66.38 96 LYS A C 1
ATOM 716 O O . LYS A 1 96 ? -16.232 13.520 -4.273 1.00 66.38 96 LYS A O 1
ATOM 721 N N . TRP A 1 97 ? -18.168 12.441 -3.889 1.00 77.56 97 TRP A N 1
ATOM 722 C CA . TRP A 1 97 ? -17.581 11.418 -3.044 1.00 77.56 97 TRP A CA 1
ATOM 723 C C . TRP A 1 97 ? -18.237 10.071 -3.318 1.00 77.56 97 TRP A C 1
ATOM 725 O O . TRP A 1 97 ? -19.394 10.002 -3.732 1.00 77.56 97 TRP A O 1
ATOM 735 N N . LYS A 1 98 ? -17.451 9.014 -3.155 1.00 79.94 98 LYS A N 1
ATOM 736 C CA . LYS A 1 98 ? -17.893 7.630 -3.219 1.00 79.94 98 LYS A CA 1
ATOM 737 C C . LYS A 1 98 ? -17.357 6.926 -1.989 1.00 79.94 98 LYS A C 1
ATOM 739 O O . LYS A 1 98 ? -16.171 7.039 -1.685 1.00 79.94 98 LYS A O 1
ATOM 744 N N . GLU A 1 99 ? -18.233 6.192 -1.335 1.00 82.62 99 GLU A N 1
ATOM 745 C CA . GLU A 1 99 ? -17.893 5.291 -0.252 1.00 82.62 99 GLU A CA 1
ATOM 746 C C . GLU A 1 99 ? -17.993 3.846 -0.733 1.00 82.62 99 GLU A C 1
ATOM 748 O O . GLU A 1 99 ? -18.844 3.507 -1.561 1.00 82.62 99 GLU A O 1
ATOM 753 N N . ALA A 1 100 ? -17.084 3.016 -0.241 1.00 82.00 100 ALA A N 1
ATOM 754 C CA . ALA A 1 100 ? -17.095 1.581 -0.420 1.00 82.00 100 ALA A CA 1
ATOM 755 C C . ALA A 1 100 ? -16.880 0.921 0.944 1.00 82.00 100 ALA A C 1
ATOM 757 O O . ALA A 1 100 ? -15.846 1.133 1.581 1.00 82.00 100 ALA A O 1
ATOM 758 N N . HIS A 1 101 ? -17.845 0.107 1.368 1.00 86.88 101 HIS A N 1
ATOM 759 C CA . HIS A 1 101 ? -17.633 -0.875 2.421 1.00 86.88 101 HIS A CA 1
ATOM 760 C C . HIS A 1 101 ? -16.885 -2.063 1.813 1.00 86.88 101 HIS A C 1
ATOM 762 O O . HIS A 1 101 ? -17.345 -2.663 0.842 1.00 86.88 101 HIS A O 1
ATOM 768 N N . THR A 1 102 ? -15.688 -2.337 2.322 1.00 81.19 102 THR A N 1
ATOM 769 C CA . THR A 1 102 ? -14.749 -3.272 1.681 1.00 81.19 102 THR A CA 1
ATOM 770 C C . THR A 1 102 ? -14.535 -4.556 2.475 1.00 81.19 102 THR A C 1
ATOM 772 O O . THR A 1 102 ? -14.068 -5.547 1.917 1.00 81.19 102 THR A O 1
ATOM 775 N N . TYR A 1 103 ? -14.869 -4.557 3.765 1.00 84.69 103 TYR A N 1
ATOM 776 C CA . TYR A 1 103 ? -14.677 -5.694 4.659 1.00 84.69 103 TYR A CA 1
ATOM 777 C C . TYR A 1 103 ? -15.508 -5.522 5.918 1.00 84.69 103 TYR A C 1
ATOM 779 O O . TYR A 1 103 ? -15.482 -4.424 6.463 1.00 84.69 103 TYR A O 1
ATOM 787 N N . GLY A 1 104 ? -16.121 -6.606 6.391 1.00 86.19 104 GLY A N 1
ATOM 788 C CA . GLY A 1 104 ? -16.927 -6.633 7.609 1.00 86.19 104 GLY A CA 1
ATOM 789 C C . GLY A 1 104 ? -18.385 -7.004 7.348 1.00 86.19 104 GLY A C 1
ATOM 790 O O . GLY A 1 104 ? -18.839 -7.013 6.200 1.00 86.19 104 GLY A O 1
ATOM 791 N N . ASP A 1 105 ? -19.101 -7.340 8.418 1.00 84.50 105 ASP A N 1
ATOM 792 C CA . ASP A 1 105 ? -20.541 -7.638 8.417 1.00 84.50 105 ASP A CA 1
ATOM 793 C C . ASP A 1 105 ? -21.388 -6.434 8.892 1.00 84.50 105 ASP A C 1
ATOM 795 O O . ASP A 1 105 ? -22.606 -6.546 9.074 1.00 84.50 105 ASP A O 1
ATOM 799 N N . GLY A 1 106 ?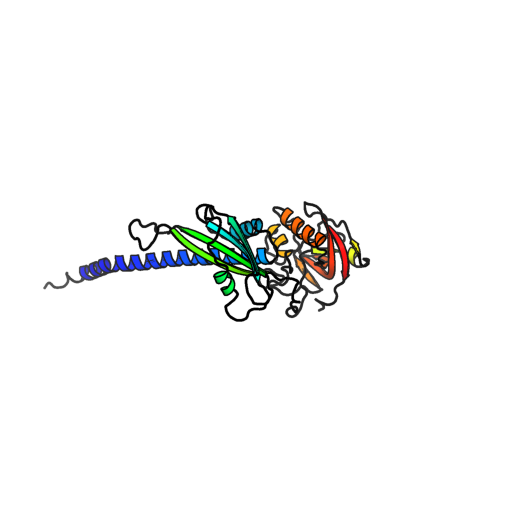 -20.751 -5.283 9.118 1.00 79.81 106 GLY A N 1
ATOM 800 C CA . GLY A 1 106 ? -21.370 -4.036 9.541 1.00 79.81 106 GLY A CA 1
ATOM 801 C C . GLY A 1 106 ? -22.186 -3.323 8.452 1.00 79.81 106 GLY A C 1
ATOM 802 O O . GLY A 1 106 ? -22.447 -3.860 7.370 1.00 79.81 106 GLY A O 1
ATOM 803 N N . PRO A 1 107 ? -22.675 -2.104 8.745 1.00 79.38 107 PRO A N 1
ATOM 804 C CA . PRO A 1 107 ? -23.503 -1.339 7.815 1.00 79.38 107 PRO A CA 1
ATOM 805 C C . PRO A 1 107 ? -22.749 -1.008 6.518 1.00 79.38 107 PRO A C 1
ATOM 807 O O . PRO A 1 107 ? -21.545 -0.817 6.523 1.00 79.38 107 PRO A O 1
ATOM 810 N N . GLU A 1 108 ? -23.458 -0.844 5.395 1.00 75.06 108 GLU A N 1
ATOM 811 C CA . GLU A 1 108 ? -22.824 -0.502 4.102 1.00 75.06 108 GLU A CA 1
ATOM 812 C C . GLU A 1 108 ? -22.161 0.892 4.076 1.00 75.06 108 GLU A C 1
ATOM 814 O O . GLU A 1 108 ? -21.448 1.225 3.129 1.00 75.06 108 GLU A O 1
ATOM 819 N N . THR A 1 109 ? -22.402 1.714 5.099 1.00 77.12 109 THR A N 1
ATOM 820 C CA . THR A 1 109 ? -21.879 3.079 5.222 1.00 77.12 109 THR A CA 1
ATOM 821 C C . THR A 1 109 ? -21.293 3.307 6.611 1.00 77.12 109 THR A C 1
ATOM 823 O O . THR A 1 109 ? -21.935 2.984 7.612 1.00 77.12 109 THR A O 1
ATOM 826 N N . SER A 1 110 ? -20.158 3.989 6.683 1.00 76.44 110 SER A N 1
ATOM 827 C CA . SER A 1 110 ? -19.422 4.348 7.895 1.00 76.44 110 SER A CA 1
ATOM 828 C C . SER A 1 110 ? -20.153 5.376 8.770 1.00 76.44 110 SER A C 1
ATOM 830 O O . SER A 1 110 ? -19.785 5.598 9.930 1.00 76.44 110 SER A O 1
ATOM 832 N N . GLY A 1 111 ? -21.165 6.042 8.201 1.00 75.56 111 GLY A N 1
ATOM 833 C CA . GLY A 1 111 ? -21.969 7.078 8.848 1.00 75.56 111 GLY A CA 1
ATOM 834 C C . GLY A 1 111 ? -21.362 8.484 8.810 1.00 75.56 111 GLY A C 1
ATOM 835 O O . GLY A 1 111 ? -21.857 9.351 9.522 1.00 75.56 111 GLY A O 1
ATOM 836 N N . PHE A 1 112 ? -20.316 8.723 8.007 1.00 76.88 112 PHE A N 1
ATOM 837 C CA . PHE A 1 112 ? -19.722 10.057 7.865 1.00 76.88 112 PHE A CA 1
ATOM 838 C C . PHE A 1 112 ? -20.507 10.937 6.890 1.00 76.88 112 PHE A C 1
ATOM 840 O O . PHE A 1 112 ? -20.922 10.507 5.814 1.00 76.88 112 PHE A O 1
ATOM 847 N N . THR A 1 113 ? -20.677 12.203 7.258 1.00 74.06 113 THR A N 1
ATOM 848 C CA . THR A 1 113 ? -21.338 13.220 6.436 1.00 74.06 113 THR A CA 1
ATOM 849 C C . THR A 1 113 ? -20.334 14.004 5.584 1.00 74.06 113 THR A C 1
ATOM 851 O O . THR A 1 113 ? -19.149 14.116 5.902 1.00 74.06 113 THR A O 1
ATOM 854 N N . ALA A 1 114 ? -20.809 14.608 4.489 1.00 66.31 114 ALA A N 1
ATOM 855 C CA . ALA A 1 114 ? -19.977 15.463 3.632 1.00 66.31 114 ALA A CA 1
ATOM 856 C C . ALA A 1 114 ? -19.403 16.687 4.378 1.00 66.31 114 ALA A C 1
ATOM 858 O O . ALA A 1 114 ? -18.365 17.223 3.988 1.00 66.31 114 ALA A O 1
ATOM 859 N N . GLU A 1 115 ? -20.073 17.113 5.449 1.00 68.19 115 GLU A N 1
ATOM 860 C CA . GLU A 1 115 ? -19.655 18.203 6.331 1.00 68.19 115 GLU A CA 1
ATOM 861 C C . GLU A 1 115 ? -18.459 17.785 7.195 1.00 68.19 115 GLU A C 1
ATOM 863 O O . GLU A 1 115 ? -17.475 18.516 7.250 1.00 68.19 115 GLU A O 1
ATOM 868 N N . GLU A 1 116 ? -18.470 16.574 7.760 1.00 72.44 116 GLU A N 1
ATOM 869 C CA . GLU A 1 116 ? -17.331 16.027 8.515 1.00 72.44 116 GLU A CA 1
ATOM 870 C C . GLU A 1 116 ? -16.108 15.790 7.616 1.00 72.44 116 GLU A C 1
ATOM 872 O O . GLU A 1 116 ? -14.983 16.146 7.970 1.00 72.44 116 GLU A O 1
ATOM 877 N N . ILE A 1 117 ? -16.323 15.274 6.400 1.00 69.50 117 ILE A N 1
ATOM 878 C CA . ILE A 1 117 ? -15.252 15.049 5.412 1.00 69.50 117 ILE A CA 1
ATOM 879 C C . ILE A 1 117 ? -14.558 16.368 5.027 1.00 69.50 117 ILE A C 1
ATOM 881 O O . ILE A 1 117 ? -13.358 16.382 4.736 1.00 69.50 117 ILE A O 1
ATOM 885 N N . LYS A 1 118 ? -15.289 17.489 5.044 1.00 66.62 118 LYS A N 1
ATOM 886 C CA . LYS A 1 118 ? -14.750 18.823 4.746 1.00 66.62 118 LYS A CA 1
ATOM 887 C C . LYS A 1 118 ? -13.778 19.327 5.817 1.00 66.62 118 LYS A C 1
ATOM 889 O O . LYS A 1 118 ? -12.906 20.135 5.499 1.00 66.62 118 LYS A O 1
ATOM 894 N N . GLU A 1 119 ? -13.899 18.875 7.063 1.00 69.56 119 GLU A N 1
ATOM 895 C CA . GLU A 1 119 ? -13.084 19.365 8.185 1.00 69.56 119 GLU A CA 1
ATOM 896 C C . GLU A 1 119 ? -11.743 18.631 8.332 1.00 69.56 119 GLU A C 1
ATOM 898 O O . GLU A 1 119 ? -10.760 19.193 8.827 1.00 69.56 119 GLU A O 1
ATOM 903 N N . TRP A 1 120 ? -11.666 17.395 7.843 1.00 68.31 120 TRP A N 1
ATOM 904 C CA . TRP A 1 120 ? -10.491 16.530 7.962 1.00 68.31 120 TRP A CA 1
ATOM 905 C C . TRP A 1 120 ? -9.193 16.992 7.277 1.00 68.31 120 TRP A C 1
ATOM 907 O O . TRP A 1 120 ? -8.122 16.633 7.769 1.00 68.31 120 TRP A O 1
ATOM 917 N N . PRO A 1 121 ? -9.201 17.813 6.206 1.00 62.06 121 PRO A N 1
ATOM 918 C CA . PRO A 1 121 ? -7.984 18.415 5.659 1.00 62.06 121 PRO A CA 1
ATOM 919 C C . PRO A 1 121 ? -7.280 19.410 6.600 1.00 62.06 121 PRO A C 1
ATOM 921 O O . PRO A 1 121 ? -6.276 19.992 6.188 1.00 62.06 121 PRO A O 1
ATOM 924 N N . GLY A 1 122 ? -7.790 19.613 7.822 1.00 55.31 122 GLY A N 1
ATOM 925 C CA . GLY A 1 122 ? -7.297 20.587 8.788 1.00 55.31 122 GLY A CA 1
ATOM 926 C C . GLY A 1 122 ? -7.964 21.933 8.548 1.00 55.31 122 GLY A C 1
ATOM 927 O O . GLY A 1 122 ? -7.446 22.750 7.792 1.00 55.31 122 GLY A O 1
ATOM 928 N N . GLY A 1 123 ? -9.140 22.127 9.156 1.00 48.53 123 GLY A N 1
ATOM 929 C CA . GLY A 1 123 ? -9.964 23.332 9.044 1.00 48.53 123 GLY A CA 1
ATOM 930 C C . GLY A 1 123 ? -9.150 24.629 8.974 1.00 48.53 123 GLY A C 1
ATOM 931 O O . GLY A 1 123 ? -8.503 25.027 9.938 1.00 48.53 123 GLY A O 1
ATOM 932 N N . GLY A 1 124 ? -9.196 25.281 7.810 1.00 41.44 124 GLY A N 1
ATOM 933 C CA . GLY A 1 124 ? -8.486 26.532 7.539 1.00 41.44 124 GLY A CA 1
ATOM 934 C C . GLY A 1 124 ? -7.666 26.490 6.251 1.00 41.44 124 GLY A C 1
ATOM 935 O O . GLY A 1 124 ? -6.468 26.239 6.278 1.00 41.44 124 GLY A O 1
ATOM 936 N N . GLY A 1 125 ? -8.301 26.796 5.116 1.00 41.84 125 GLY A N 1
ATOM 937 C CA . GLY A 1 125 ? -7.592 27.265 3.916 1.00 41.84 125 GLY A CA 1
ATOM 938 C C . GLY A 1 125 ? -6.610 26.287 3.257 1.00 41.84 125 GLY A C 1
ATOM 939 O O . GLY A 1 125 ? -5.607 26.730 2.703 1.00 41.84 125 GLY A O 1
ATOM 940 N N . GLY A 1 126 ? -6.874 24.976 3.299 1.00 39.56 126 GLY A N 1
ATOM 941 C CA . GLY A 1 126 ? -6.107 23.994 2.524 1.00 39.56 126 GLY A CA 1
ATOM 942 C C . GLY A 1 126 ? -6.259 24.188 1.000 1.00 39.56 126 GLY A C 1
ATOM 943 O O . GLY A 1 126 ? -7.259 24.755 0.558 1.00 39.56 126 GLY A O 1
ATOM 944 N N . PRO A 1 127 ? -5.290 23.730 0.178 1.00 47.59 127 PRO A N 1
ATOM 945 C CA . PRO A 1 127 ? -5.255 23.975 -1.260 1.00 47.59 127 PRO A CA 1
ATOM 946 C C . PRO A 1 127 ? -6.479 23.403 -1.970 1.00 47.59 127 PRO A C 1
ATOM 948 O O . PRO A 1 127 ? -6.994 22.334 -1.639 1.00 47.59 127 PRO A O 1
ATOM 951 N N . THR A 1 128 ? -6.920 24.152 -2.962 1.00 53.09 128 THR A N 1
ATOM 952 C CA . THR A 1 128 ? -8.184 24.016 -3.667 1.00 53.09 128 THR A CA 1
ATOM 953 C C . THR A 1 128 ? -8.033 23.049 -4.852 1.00 53.09 128 THR A C 1
ATOM 955 O O . THR A 1 128 ? -7.036 23.094 -5.567 1.00 53.09 128 THR A O 1
ATOM 958 N N . GLY A 1 129 ? -8.996 22.138 -5.066 1.00 52.22 129 GLY A N 1
ATOM 959 C CA . GLY A 1 129 ? -8.973 21.199 -6.206 1.00 52.22 129 GLY A CA 1
ATOM 960 C C . GLY A 1 129 ? -8.243 19.859 -6.003 1.00 52.22 129 GLY A C 1
ATOM 961 O O . GLY A 1 129 ? -7.777 19.270 -6.979 1.00 52.22 129 GLY A O 1
ATOM 962 N N . VAL A 1 130 ? -8.128 19.363 -4.767 1.00 63.69 130 VAL A N 1
ATOM 963 C CA . VAL A 1 130 ? -7.381 18.134 -4.435 1.00 63.69 130 VAL A CA 1
ATOM 964 C C . VAL A 1 130 ? -8.325 16.936 -4.242 1.00 63.69 130 VAL A C 1
ATOM 966 O O . VAL A 1 130 ? -9.409 17.066 -3.666 1.00 63.69 130 VAL A O 1
ATOM 969 N N . GLY A 1 131 ? -7.928 15.758 -4.736 1.00 70.50 131 GLY A N 1
ATOM 970 C CA . GLY A 1 131 ? -8.599 14.498 -4.409 1.00 70.50 131 GLY A CA 1
ATOM 971 C C . GLY A 1 131 ? -8.223 14.044 -2.999 1.00 70.50 131 GLY A C 1
ATOM 972 O O . GLY A 1 131 ? -7.098 14.241 -2.557 1.00 70.50 131 GLY A O 1
ATOM 973 N N . LEU A 1 132 ? -9.146 13.436 -2.275 1.00 76.62 132 LEU A N 1
ATOM 974 C CA . LEU A 1 132 ? -8.940 12.886 -0.943 1.00 76.62 132 LEU A CA 1
ATOM 975 C C . LEU A 1 132 ? -9.292 11.407 -0.961 1.00 76.62 132 LEU A C 1
ATOM 977 O O . LEU A 1 132 ? -10.291 10.998 -1.555 1.00 76.62 132 LEU A O 1
ATOM 981 N N . LEU A 1 133 ? -8.471 10.622 -0.284 1.00 83.06 133 LEU A N 1
ATOM 982 C CA . LEU A 1 133 ? -8.782 9.250 0.046 1.00 83.06 133 LEU A CA 1
ATOM 983 C C . LEU A 1 133 ? -8.726 9.108 1.557 1.00 83.06 133 LEU A C 1
ATOM 985 O O . LEU A 1 133 ? -7.728 9.456 2.191 1.00 83.06 133 LEU A O 1
ATOM 989 N N . ILE A 1 134 ? -9.821 8.616 2.115 1.00 85.69 134 ILE A N 1
ATOM 990 C CA . ILE A 1 134 ? -9.951 8.340 3.530 1.00 85.69 134 ILE A CA 1
ATOM 991 C C . ILE A 1 134 ? -10.196 6.851 3.705 1.00 85.69 134 ILE A C 1
ATOM 993 O O . ILE A 1 134 ? -11.014 6.254 3.011 1.00 85.69 134 ILE A O 1
ATOM 997 N N . THR A 1 135 ? -9.484 6.268 4.653 1.00 88.06 135 THR A N 1
ATOM 998 C CA . THR A 1 135 ? -9.718 4.910 5.120 1.00 88.06 135 THR A CA 1
ATOM 999 C C . THR A 1 135 ? -10.202 4.977 6.556 1.00 88.06 135 THR A C 1
ATOM 1001 O O . THR A 1 135 ? -9.590 5.658 7.382 1.00 88.06 135 THR A O 1
ATOM 1004 N N . VAL A 1 136 ? -11.289 4.271 6.840 1.00 89.25 136 VAL A N 1
ATOM 1005 C CA . VAL A 1 136 ? -11.891 4.138 8.165 1.00 89.25 136 VAL A CA 1
ATOM 1006 C C . VAL A 1 136 ? -11.788 2.678 8.572 1.00 89.25 136 VAL A C 1
ATOM 1008 O O . VAL A 1 136 ? -12.095 1.794 7.776 1.00 89.25 136 VAL A O 1
ATOM 1011 N N . PHE A 1 137 ? -11.342 2.446 9.798 1.00 90.25 137 PHE A N 1
ATOM 1012 C CA . PHE A 1 137 ? -11.266 1.132 10.412 1.00 90.25 137 PHE A CA 1
ATOM 1013 C C . PHE A 1 137 ? -12.030 1.190 11.733 1.00 90.25 137 PHE A C 1
ATOM 1015 O O . PHE A 1 137 ? -11.585 1.845 12.681 1.00 90.25 137 PHE A O 1
ATOM 1022 N N . ASP A 1 138 ? -13.151 0.478 11.775 1.00 90.38 138 ASP A N 1
ATOM 1023 C CA . ASP A 1 138 ? -13.896 0.176 12.989 1.00 90.38 138 ASP A CA 1
ATOM 1024 C C . ASP A 1 138 ? -13.536 -1.222 13.487 1.00 90.38 138 ASP A C 1
ATOM 1026 O O . ASP A 1 138 ? -13.489 -2.174 12.712 1.00 90.38 138 ASP A O 1
ATOM 1030 N N . TYR A 1 139 ? -13.217 -1.341 14.773 1.00 89.56 139 TYR A N 1
ATOM 1031 C CA . TYR A 1 139 ? -12.797 -2.595 15.384 1.00 89.56 139 TYR A CA 1
ATOM 1032 C C . TYR A 1 139 ? -13.378 -2.757 16.784 1.00 89.56 139 TYR A C 1
ATOM 1034 O O . TYR A 1 139 ? -13.136 -1.931 17.667 1.00 89.56 139 TYR A O 1
ATOM 1042 N N . ASP A 1 140 ? -14.060 -3.871 17.011 1.00 88.19 140 ASP A N 1
ATOM 1043 C CA . ASP A 1 140 ? -14.598 -4.252 18.307 1.00 88.19 140 ASP A CA 1
ATOM 1044 C C . ASP A 1 140 ? -13.571 -5.078 19.085 1.00 88.19 140 ASP A C 1
ATOM 1046 O O . ASP A 1 140 ? -13.372 -6.282 18.893 1.00 88.19 140 ASP A O 1
ATOM 1050 N N . LEU A 1 141 ? -12.888 -4.404 20.009 1.00 84.50 141 LEU A N 1
ATOM 1051 C CA . LEU A 1 141 ? -11.899 -5.027 20.869 1.00 84.50 141 LEU A CA 1
ATOM 1052 C C . LEU A 1 141 ? -12.586 -5.803 21.990 1.00 84.50 141 LEU A C 1
ATOM 1054 O O . LEU A 1 141 ? -13.263 -5.231 22.844 1.00 84.50 141 LEU A O 1
ATOM 1058 N N . LYS A 1 142 ? -12.325 -7.108 22.056 1.00 82.69 142 LYS A N 1
ATOM 1059 C CA . LYS A 1 142 ? -12.723 -7.928 23.199 1.00 82.69 142 LYS A CA 1
ATOM 1060 C C . LYS A 1 142 ? -11.950 -7.513 24.453 1.00 82.69 142 LYS A C 1
ATOM 1062 O O . LYS A 1 142 ? -10.716 -7.494 24.440 1.00 82.69 142 LYS A O 1
ATOM 1067 N N . SER A 1 143 ? -12.673 -7.237 25.538 1.00 75.56 143 SER A N 1
ATOM 1068 C CA . SER A 1 143 ? -12.049 -6.938 26.829 1.00 75.56 143 SER A CA 1
ATOM 1069 C C . SER A 1 143 ? -11.203 -8.120 27.320 1.00 75.56 143 SER A C 1
ATOM 1071 O O . SER A 1 143 ? -11.626 -9.276 27.224 1.00 75.56 143 SER A O 1
ATOM 1073 N N . LEU A 1 144 ? -10.014 -7.845 27.871 1.00 74.94 144 LEU A N 1
ATOM 1074 C CA . LEU A 1 144 ? -9.135 -8.889 28.421 1.00 74.94 144 LEU A CA 1
ATOM 1075 C C . LEU A 1 144 ? -9.731 -9.533 29.672 1.00 74.94 144 LEU A C 1
ATOM 1077 O O . LEU A 1 144 ? -9.465 -10.697 29.969 1.00 74.94 144 LEU A O 1
ATOM 1081 N N . LEU A 1 145 ? -10.500 -8.751 30.424 1.00 72.94 145 LEU A N 1
ATOM 1082 C CA . LEU A 1 145 ? -10.921 -9.103 31.772 1.00 72.94 145 LEU A CA 1
ATOM 1083 C C . LEU A 1 145 ? -12.339 -9.671 31.811 1.00 72.94 145 LEU A C 1
ATOM 1085 O O . LEU A 1 145 ? -12.645 -10.401 32.751 1.00 72.94 145 LEU A O 1
ATOM 1089 N N . GLY A 1 146 ? -13.168 -9.391 30.793 1.00 61.44 146 GLY A N 1
ATOM 1090 C CA . GLY A 1 146 ? -14.464 -10.045 30.570 1.00 61.44 146 GLY A CA 1
ATOM 1091 C C . GLY A 1 146 ? -15.303 -10.183 31.840 1.00 61.44 146 GLY A C 1
ATOM 1092 O O . GLY A 1 146 ? -15.818 -11.265 32.106 1.00 61.44 146 GLY A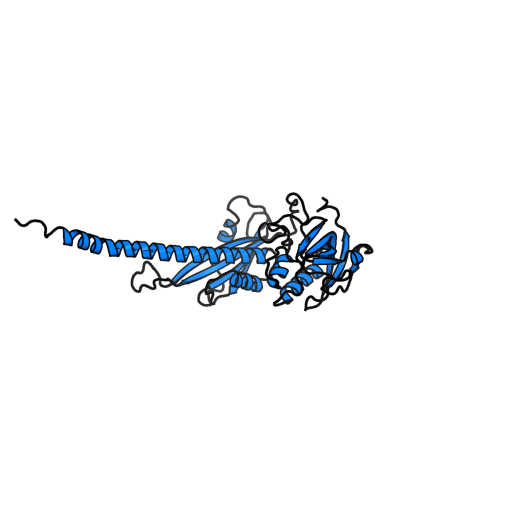 O 1
ATOM 1093 N N . LEU A 1 147 ? -15.350 -9.136 32.673 1.00 61.34 147 LEU A N 1
ATOM 1094 C CA . LEU A 1 147 ? -15.953 -9.183 34.005 1.00 61.34 147 LEU A CA 1
ATOM 1095 C C . LEU A 1 147 ? -17.469 -8.948 33.904 1.00 61.34 147 LEU A C 1
ATOM 1097 O O . LEU A 1 147 ? -17.889 -7.796 33.756 1.00 61.34 147 LEU A O 1
ATOM 1101 N N . PRO A 1 148 ? -18.322 -9.985 34.031 1.00 52.25 148 PRO A N 1
ATOM 1102 C CA . PRO A 1 148 ? -19.763 -9.780 34.048 1.00 52.25 148 PRO A CA 1
ATOM 1103 C C . PRO A 1 148 ? -20.154 -8.961 35.288 1.00 52.25 148 PRO A C 1
ATOM 1105 O O . PRO A 1 148 ? -19.892 -9.364 36.420 1.00 52.25 148 PRO A O 1
ATOM 1108 N N . GLY A 1 149 ? -20.786 -7.800 35.082 1.00 50.56 149 GLY A N 1
ATOM 1109 C CA . GLY A 1 149 ? -21.372 -6.978 36.153 1.00 50.56 149 GLY A CA 1
ATOM 1110 C C . GLY A 1 149 ? -20.705 -5.623 36.418 1.00 50.56 149 GLY A C 1
ATOM 1111 O O . GLY A 1 149 ? -21.290 -4.797 37.116 1.00 50.56 149 GLY A O 1
ATOM 1112 N N . LEU A 1 150 ? -19.542 -5.337 35.826 1.00 57.28 150 LEU A N 1
ATOM 1113 C CA . LEU A 1 150 ? -18.960 -3.991 35.819 1.00 57.28 150 LEU A CA 1
ATOM 1114 C C . LEU A 1 150 ? -19.298 -3.307 34.491 1.00 57.28 150 LEU A C 1
ATOM 1116 O O . LEU A 1 150 ? -18.486 -3.284 33.580 1.00 57.28 150 LEU A O 1
ATOM 1120 N N . SER A 1 151 ? -20.493 -2.718 34.396 1.00 50.72 151 SER A N 1
ATOM 1121 C CA . SER A 1 151 ? -20.993 -2.000 33.201 1.00 50.72 151 SER A CA 1
ATOM 1122 C C . SER A 1 151 ? -20.100 -0.856 32.687 1.00 50.72 151 SER A C 1
ATOM 1124 O O . SER A 1 151 ? -20.353 -0.324 31.612 1.00 50.72 151 SER A O 1
ATOM 1126 N N . VAL A 1 152 ? -19.062 -0.478 33.440 1.00 52.94 152 VAL A N 1
ATOM 1127 C CA . VAL A 1 152 ? -18.033 0.491 33.029 1.00 52.94 152 VAL A CA 1
ATOM 1128 C C . VAL A 1 152 ? -17.069 -0.107 31.994 1.00 52.94 152 VAL A C 1
ATOM 1130 O O . VAL A 1 152 ? -16.479 0.631 31.212 1.00 52.94 152 VAL A O 1
ATOM 1133 N N . PHE A 1 153 ? -16.933 -1.435 31.962 1.00 54.41 153 PHE A N 1
ATOM 1134 C CA . PHE A 1 153 ? -16.155 -2.182 30.980 1.00 54.41 153 PHE A CA 1
ATOM 1135 C C . PHE A 1 153 ? -17.144 -3.030 30.178 1.00 54.41 153 PHE A C 1
ATOM 1137 O O . PHE A 1 153 ? -17.592 -4.082 30.632 1.00 54.41 153 PHE A O 1
ATOM 1144 N N . SER A 1 154 ? -17.574 -2.536 29.021 1.00 54.75 154 SER A N 1
ATOM 1145 C CA . SER A 1 154 ? -18.381 -3.331 28.097 1.00 54.75 154 SER A CA 1
ATOM 1146 C C . SER A 1 154 ? -17.616 -4.595 27.681 1.00 54.75 154 SER A C 1
ATOM 1148 O O . SER A 1 154 ? -16.386 -4.597 27.631 1.00 54.75 154 SER A O 1
ATOM 1150 N N . GLU A 1 155 ? -18.329 -5.683 27.365 1.00 65.75 155 GLU A N 1
ATOM 1151 C CA . GLU A 1 155 ? -17.694 -6.915 26.856 1.00 65.75 155 GLU A CA 1
ATOM 1152 C C . GLU A 1 155 ? -16.864 -6.653 25.585 1.00 65.75 155 GLU A C 1
ATOM 1154 O O . GLU A 1 155 ? -15.866 -7.338 25.339 1.00 65.75 155 GLU A O 1
ATOM 1159 N N . MET A 1 156 ? -17.250 -5.625 24.820 1.00 69.81 156 MET A N 1
ATOM 1160 C CA . MET A 1 156 ? -16.556 -5.145 23.629 1.00 69.81 156 MET A CA 1
ATOM 1161 C C . MET A 1 156 ? -16.345 -3.633 23.698 1.00 69.81 156 MET A C 1
ATOM 1163 O O . MET A 1 156 ? -17.263 -2.888 24.043 1.00 69.81 156 MET A O 1
ATOM 1167 N N . ILE A 1 157 ? -15.136 -3.181 23.376 1.00 79.06 157 ILE A N 1
ATOM 1168 C CA . ILE A 1 157 ? -14.761 -1.770 23.267 1.00 79.06 157 ILE A CA 1
ATOM 1169 C C . ILE A 1 157 ? -14.658 -1.444 21.775 1.00 79.06 157 ILE A C 1
ATOM 1171 O O . ILE A 1 157 ? -13.720 -1.890 21.117 1.00 79.06 157 ILE A O 1
ATOM 1175 N N . SER A 1 158 ? -15.600 -0.658 21.251 1.00 83.75 158 SER A N 1
ATOM 1176 C CA . SER A 1 158 ? -15.585 -0.220 19.852 1.00 83.75 158 SER A CA 1
ATOM 1177 C C . SER A 1 158 ? -14.525 0.864 19.648 1.00 83.75 158 SER A C 1
ATOM 1179 O O . SER A 1 158 ? -14.604 1.947 20.239 1.00 83.75 158 SER A O 1
ATOM 1181 N N . LEU A 1 159 ? -13.533 0.585 18.813 1.00 88.12 159 LEU A N 1
ATOM 1182 C CA . LEU A 1 159 ? -12.454 1.496 18.457 1.00 88.12 159 LEU A CA 1
ATOM 1183 C C . LEU A 1 159 ? -12.614 1.918 16.998 1.00 88.12 159 LEU A C 1
ATOM 1185 O O . LEU A 1 159 ? -12.663 1.075 16.112 1.00 88.12 159 LEU A O 1
ATOM 1189 N N . ARG A 1 160 ? -12.640 3.227 16.748 1.00 89.69 160 ARG A N 1
ATOM 1190 C CA . ARG A 1 160 ? -12.732 3.804 15.402 1.00 89.69 160 ARG A CA 1
ATOM 1191 C C . ARG A 1 160 ? -11.483 4.614 15.102 1.00 89.69 160 ARG A C 1
ATOM 1193 O O . ARG A 1 160 ? -11.167 5.553 15.834 1.00 89.69 160 ARG A O 1
ATOM 1200 N N . ALA A 1 161 ? -10.801 4.292 14.012 1.00 88.56 161 ALA A N 1
ATOM 1201 C CA . ALA A 1 161 ? -9.674 5.064 13.506 1.00 88.56 161 ALA A CA 1
ATOM 1202 C C . ALA A 1 161 ? -9.900 5.467 12.049 1.00 88.56 161 ALA A C 1
ATOM 1204 O O . ALA A 1 161 ? -10.458 4.713 11.258 1.00 88.56 161 ALA A O 1
ATOM 1205 N N . HIS A 1 162 ? -9.445 6.662 11.684 1.00 88.12 162 HIS A N 1
ATOM 1206 C CA . HIS A 1 162 ? -9.506 7.157 10.313 1.00 88.12 162 HIS A CA 1
ATOM 1207 C C . HIS A 1 162 ? -8.159 7.748 9.901 1.00 88.12 162 HIS A C 1
ATOM 1209 O O . HIS A 1 162 ? -7.428 8.315 10.717 1.00 88.12 162 HIS A O 1
ATOM 1215 N N . ALA A 1 163 ? -7.831 7.622 8.621 1.00 84.19 163 ALA A N 1
ATOM 1216 C CA . ALA A 1 163 ? -6.642 8.218 8.037 1.00 84.19 163 ALA A CA 1
ATOM 1217 C C . ALA A 1 163 ? -6.979 8.885 6.711 1.00 84.19 163 ALA A C 1
ATOM 1219 O O . ALA A 1 163 ? -7.652 8.297 5.869 1.00 84.19 163 ALA A O 1
ATOM 1220 N N . VAL A 1 164 ? -6.483 10.107 6.530 1.00 83.44 164 VAL A N 1
ATOM 1221 C CA . VAL A 1 164 ? -6.783 10.949 5.370 1.00 83.44 164 VAL A CA 1
ATOM 1222 C C . VAL A 1 164 ? -5.507 11.196 4.588 1.00 83.44 164 VAL A C 1
ATOM 1224 O O . VAL A 1 164 ? -4.507 11.656 5.141 1.00 83.44 164 VAL A O 1
ATOM 1227 N N . MET A 1 165 ? -5.545 10.901 3.294 1.00 78.25 165 MET A N 1
ATOM 1228 C CA . MET A 1 165 ? -4.461 11.147 2.352 1.00 78.25 165 MET A CA 1
ATOM 1229 C C . MET A 1 165 ? -4.962 11.970 1.173 1.00 78.25 165 MET A C 1
ATOM 1231 O O . MET A 1 165 ? -6.116 11.876 0.753 1.00 78.25 165 MET A O 1
ATOM 1235 N N . ARG A 1 166 ? -4.072 12.791 0.619 1.00 72.44 166 ARG A N 1
ATOM 1236 C CA . ARG A 1 166 ? -4.343 13.531 -0.612 1.00 72.44 166 ARG A CA 1
ATOM 1237 C C . ARG A 1 166 ? -4.020 12.650 -1.812 1.00 72.44 166 ARG A C 1
ATOM 1239 O O . ARG A 1 166 ? -2.927 12.108 -1.913 1.00 72.44 166 ARG A O 1
ATOM 1246 N N . VAL A 1 167 ? -4.972 12.554 -2.727 1.00 69.06 167 VAL A N 1
ATOM 1247 C CA . VAL A 1 167 ? -4.852 11.925 -4.039 1.00 69.06 167 VAL A CA 1
ATOM 1248 C C . VAL A 1 167 ? -4.447 13.022 -5.019 1.00 69.06 167 VAL A C 1
ATOM 1250 O O . VAL A 1 167 ? -5.260 13.871 -5.402 1.00 69.06 167 VAL A O 1
ATOM 1253 N N . GLY A 1 168 ? -3.162 13.057 -5.367 1.00 54.78 168 GLY A N 1
ATOM 1254 C CA . GLY A 1 168 ? -2.616 14.036 -6.305 1.00 54.78 168 GLY A CA 1
ATOM 1255 C C . GLY A 1 168 ? -3.181 13.838 -7.713 1.00 54.78 168 GLY A C 1
ATOM 1256 O O . GLY A 1 168 ? -3.098 12.750 -8.277 1.00 54.78 168 GLY A O 1
ATOM 1257 N N . GLY A 1 169 ? -3.747 14.894 -8.299 1.00 42.72 169 GLY A N 1
ATOM 1258 C CA . GLY A 1 169 ? -3.970 14.971 -9.741 1.00 42.72 169 GLY A CA 1
ATOM 1259 C C . GLY A 1 169 ? -2.719 15.536 -10.401 1.00 42.72 169 GLY A C 1
ATOM 1260 O O . GLY A 1 169 ? -2.464 16.716 -10.219 1.00 42.72 169 GLY A O 1
ATOM 1261 N N . ALA A 1 170 ? -1.985 14.703 -11.150 1.00 33.25 170 ALA A N 1
ATOM 1262 C CA . ALA A 1 170 ? -0.648 14.977 -11.700 1.00 33.25 170 ALA A CA 1
ATOM 1263 C C . ALA A 1 170 ? 0.394 15.383 -10.626 1.00 33.25 170 ALA A C 1
ATOM 1265 O O . ALA A 1 170 ? 0.074 16.064 -9.656 1.00 33.25 170 ALA A O 1
ATOM 1266 N N . PRO A 1 171 ? 1.652 14.932 -10.734 1.00 40.91 171 PRO A N 1
ATOM 1267 C CA . PRO A 1 171 ? 2.649 15.257 -9.727 1.00 40.91 171 PRO A CA 1
ATOM 1268 C C . PRO A 1 171 ? 2.899 16.769 -9.742 1.00 40.91 171 PRO A C 1
ATOM 1270 O O . PRO A 1 171 ? 3.414 17.315 -10.718 1.00 40.91 171 PRO A O 1
ATOM 1273 N N . GLU A 1 172 ? 2.568 17.446 -8.642 1.00 34.16 172 GLU A N 1
ATOM 1274 C CA . GLU A 1 172 ? 3.346 18.610 -8.238 1.00 34.16 172 GLU A CA 1
ATOM 1275 C C . GLU A 1 172 ? 4.794 18.120 -8.207 1.00 34.16 172 GLU A C 1
ATOM 1277 O O . GLU A 1 172 ? 5.090 17.098 -7.582 1.00 34.16 172 GLU A O 1
ATOM 1282 N N . VAL A 1 173 ? 5.651 18.757 -9.006 1.00 34.47 173 VAL A N 1
ATOM 1283 C CA . VAL A 1 173 ? 7.076 18.451 -9.072 1.00 34.47 173 VAL A CA 1
ATOM 1284 C C . VAL A 1 173 ? 7.596 18.577 -7.650 1.00 34.47 173 VAL A C 1
ATOM 1286 O O . VAL A 1 173 ? 7.836 19.680 -7.166 1.00 34.47 173 VAL A O 1
ATOM 1289 N N . ILE A 1 174 ? 7.727 17.439 -6.968 1.00 38.94 174 ILE A N 1
ATOM 1290 C CA . ILE A 1 174 ? 8.494 17.338 -5.742 1.00 38.94 174 ILE A CA 1
ATOM 1291 C C . ILE A 1 174 ? 9.883 17.769 -6.182 1.00 38.94 174 ILE A C 1
ATOM 1293 O O . ILE A 1 174 ? 10.575 17.032 -6.884 1.00 38.94 174 ILE A O 1
ATOM 1297 N N . THR A 1 175 ? 10.263 19.003 -5.861 1.00 39.53 175 THR A N 1
ATOM 1298 C CA . THR A 1 175 ? 11.661 19.406 -5.927 1.00 39.53 175 THR A CA 1
ATOM 1299 C C . THR A 1 175 ? 12.420 18.347 -5.138 1.00 39.53 175 THR A C 1
ATOM 1301 O O . THR A 1 175 ? 12.104 18.172 -3.954 1.00 39.53 175 THR A O 1
ATOM 1304 N N . PRO A 1 176 ? 13.313 17.574 -5.780 1.00 41.69 176 PRO A N 1
ATOM 1305 C CA . PRO A 1 176 ? 13.894 16.404 -5.151 1.00 41.69 176 PRO A CA 1
ATOM 1306 C C . PRO A 1 176 ? 14.591 16.841 -3.861 1.00 41.69 176 PRO A C 1
ATOM 1308 O O . PRO A 1 176 ? 15.305 17.851 -3.875 1.00 41.69 176 PRO A O 1
ATOM 1311 N N . PRO A 1 177 ? 14.391 16.128 -2.738 1.00 42.97 177 PRO A N 1
ATOM 1312 C CA . PRO A 1 177 ? 15.235 16.347 -1.584 1.00 42.97 177 PRO A CA 1
ATOM 1313 C C . PRO A 1 177 ? 16.670 16.043 -2.023 1.00 42.97 177 PRO A C 1
ATOM 1315 O O . PRO A 1 177 ? 16.951 14.978 -2.565 1.00 42.97 177 PRO A O 1
ATOM 1318 N N . THR A 1 178 ? 17.534 17.044 -1.874 1.00 50.44 178 THR A N 1
ATOM 1319 C CA . THR A 1 178 ? 18.982 16.934 -1.653 1.00 50.44 178 THR A CA 1
ATOM 1320 C C . THR A 1 178 ? 19.598 15.561 -1.978 1.00 50.44 178 THR A C 1
ATOM 1322 O O . THR A 1 178 ? 19.537 14.638 -1.172 1.00 50.44 178 THR A O 1
ATOM 1325 N N . GLU A 1 179 ? 20.254 15.491 -3.143 1.00 57.06 179 GLU A N 1
ATOM 1326 C CA . GLU A 1 179 ? 21.215 14.462 -3.575 1.00 57.06 179 GLU A CA 1
ATOM 1327 C C . GLU A 1 179 ? 20.686 13.038 -3.906 1.00 57.06 179 GLU A C 1
ATOM 1329 O O . GLU A 1 179 ? 20.977 12.069 -3.201 1.00 57.06 179 GLU A O 1
ATOM 1334 N N . GLY A 1 180 ? 20.010 12.880 -5.056 1.00 63.91 180 GLY A N 1
ATOM 1335 C CA . GLY A 1 180 ? 19.828 11.587 -5.750 1.00 63.91 180 GLY A CA 1
ATOM 1336 C C . GLY A 1 180 ? 18.527 11.470 -6.566 1.00 63.91 180 GLY A C 1
ATOM 1337 O O . GLY A 1 180 ? 17.676 12.357 -6.514 1.00 63.91 180 GLY A O 1
ATOM 1338 N N . CYS A 1 181 ? 18.355 10.382 -7.329 1.00 74.44 181 CYS A N 1
ATOM 1339 C CA . CYS A 1 181 ? 17.173 10.162 -8.182 1.00 74.44 181 CYS A CA 1
ATOM 1340 C C . CYS A 1 181 ? 16.077 9.325 -7.495 1.00 74.44 181 CYS A C 1
ATOM 1342 O O . CYS A 1 181 ? 16.370 8.354 -6.792 1.00 74.44 181 CYS A O 1
ATOM 1344 N N . ALA A 1 182 ? 14.805 9.652 -7.761 1.00 76.38 182 ALA A N 1
ATOM 1345 C CA . ALA A 1 182 ? 13.676 8.746 -7.524 1.00 76.38 182 ALA A CA 1
ATOM 1346 C C . ALA A 1 182 ? 13.583 7.749 -8.680 1.00 76.38 182 ALA A C 1
ATOM 1348 O O . ALA A 1 182 ? 13.470 8.174 -9.833 1.00 76.38 182 ALA A O 1
ATOM 1349 N N . VAL A 1 183 ? 13.649 6.456 -8.376 1.00 85.75 183 VAL A N 1
ATOM 1350 C CA . VAL A 1 183 ? 13.722 5.368 -9.354 1.00 85.75 183 VAL A CA 1
ATOM 1351 C C . VAL A 1 183 ? 12.734 4.258 -9.014 1.00 85.75 183 VAL A C 1
ATOM 1353 O O . VAL A 1 183 ? 12.407 4.009 -7.854 1.00 85.75 183 VAL A O 1
ATOM 1356 N N . PHE A 1 184 ? 12.264 3.572 -10.045 1.00 88.12 184 PHE A N 1
ATOM 1357 C CA . PHE A 1 184 ? 11.442 2.378 -9.931 1.00 88.12 184 PHE A CA 1
ATOM 1358 C C . PHE A 1 184 ? 12.336 1.141 -9.763 1.00 88.12 184 PHE A C 1
ATOM 1360 O O . PHE A 1 184 ? 13.487 1.154 -10.205 1.00 88.12 184 PHE A O 1
ATOM 1367 N N . PRO A 1 185 ? 11.841 0.069 -9.119 1.00 88.38 185 PRO A N 1
ATOM 1368 C CA . PRO A 1 185 ? 12.624 -1.118 -8.772 1.00 88.38 185 PRO A CA 1
ATOM 1369 C C . PRO A 1 185 ? 12.889 -2.050 -9.974 1.00 88.38 185 PRO A C 1
ATOM 1371 O O . PRO A 1 185 ? 12.654 -3.255 -9.899 1.00 88.38 185 PRO A O 1
ATOM 1374 N N . ILE A 1 186 ? 13.363 -1.492 -11.087 1.00 90.56 186 ILE A N 1
ATOM 1375 C CA . ILE A 1 186 ? 13.711 -2.198 -12.323 1.00 90.56 186 ILE A CA 1
ATOM 1376 C C . ILE A 1 186 ? 15.139 -1.800 -12.697 1.00 90.56 186 ILE A C 1
ATOM 1378 O O . ILE A 1 186 ? 15.473 -0.612 -12.703 1.00 90.56 186 ILE A O 1
ATOM 1382 N N . ALA A 1 187 ? 15.963 -2.794 -13.015 1.00 91.94 187 ALA A N 1
ATOM 1383 C CA . ALA A 1 187 ? 17.312 -2.622 -13.529 1.00 91.94 187 ALA A CA 1
ATOM 1384 C C . ALA A 1 187 ? 17.389 -3.131 -14.970 1.00 91.94 187 ALA A C 1
ATOM 1386 O O . ALA A 1 187 ? 17.090 -4.297 -15.228 1.00 91.94 187 ALA A O 1
ATOM 1387 N N . LEU A 1 188 ? 17.793 -2.261 -15.895 1.00 93.31 188 LEU A N 1
ATOM 1388 C CA . LEU A 1 188 ? 18.025 -2.598 -17.299 1.00 93.31 188 LEU A CA 1
ATOM 1389 C C . LEU A 1 188 ? 19.523 -2.728 -17.591 1.00 93.31 188 LEU A C 1
ATOM 1391 O O . LEU A 1 188 ? 20.305 -1.921 -17.077 1.00 93.31 188 LEU A O 1
ATOM 1395 N N . PRO A 1 189 ? 19.930 -3.694 -18.426 1.00 92.62 189 PRO A N 1
ATOM 1396 C CA . PRO A 1 189 ? 21.333 -3.873 -18.762 1.00 92.62 189 PRO A CA 1
ATOM 1397 C C . PRO A 1 189 ? 21.855 -2.682 -19.578 1.00 92.62 189 PRO A C 1
ATOM 1399 O O . PRO A 1 189 ? 21.185 -2.195 -20.493 1.00 92.62 189 PRO A O 1
ATOM 1402 N N . ALA A 1 190 ? 23.065 -2.216 -19.265 1.00 90.06 190 ALA A N 1
ATOM 1403 C CA . ALA A 1 190 ? 23.705 -1.094 -19.955 1.00 90.06 190 ALA A CA 1
ATOM 1404 C C . ALA A 1 190 ? 23.874 -1.353 -21.457 1.00 90.06 190 ALA A C 1
ATOM 1406 O O . ALA A 1 190 ? 23.626 -0.456 -22.261 1.00 90.06 190 ALA A O 1
ATOM 1407 N N . SER A 1 191 ? 24.183 -2.599 -21.827 1.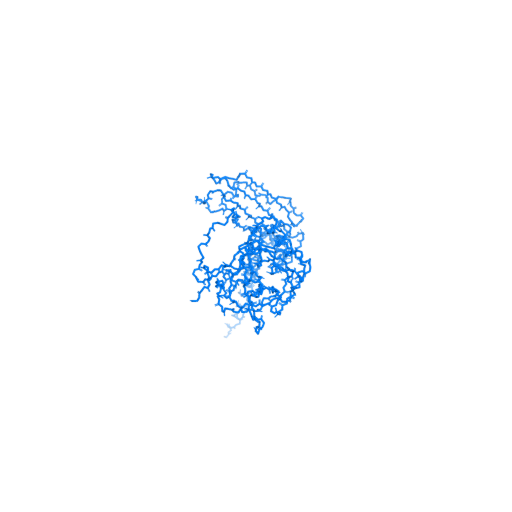00 87.81 191 SER A N 1
ATOM 1408 C CA . SER A 1 191 ? 24.325 -3.059 -23.214 1.00 87.81 191 SER A CA 1
ATOM 1409 C C . SER A 1 191 ? 23.089 -2.771 -24.077 1.00 87.81 191 SER A C 1
ATOM 1411 O O . SER A 1 191 ? 23.215 -2.459 -25.262 1.00 87.81 191 SER A O 1
ATOM 1413 N N . ALA A 1 192 ? 21.894 -2.827 -23.480 1.00 87.12 192 ALA A N 1
ATOM 1414 C CA . ALA A 1 192 ? 20.643 -2.560 -24.173 1.00 87.12 192 ALA A CA 1
ATOM 1415 C C . ALA A 1 192 ? 20.326 -1.070 -24.314 1.00 87.12 192 ALA A C 1
ATOM 1417 O O . ALA A 1 192 ? 19.635 -0.686 -25.251 1.00 87.12 192 ALA A O 1
ATOM 1418 N N . VAL A 1 193 ? 20.795 -0.238 -23.382 1.00 87.31 193 VAL A N 1
ATOM 1419 C CA . VAL A 1 193 ? 20.498 1.202 -23.358 1.00 87.31 193 VAL A CA 1
ATOM 1420 C C . VAL A 1 193 ? 21.514 1.998 -24.177 1.00 87.31 193 VAL A C 1
ATOM 1422 O O . VAL A 1 193 ? 21.147 2.992 -24.793 1.00 87.31 193 VAL A O 1
ATOM 1425 N N . GLU A 1 194 ? 22.774 1.557 -24.223 1.00 84.44 194 GLU A N 1
ATOM 1426 C CA . GLU A 1 194 ? 23.878 2.285 -24.866 1.00 84.44 194 GLU A CA 1
ATOM 1427 C C . GLU A 1 194 ? 23.661 2.519 -26.372 1.00 84.44 194 GLU A C 1
ATOM 1429 O O . GLU A 1 194 ? 24.094 3.538 -26.906 1.00 84.44 194 GLU A O 1
ATOM 1434 N N . ASN A 1 195 ? 22.942 1.613 -27.044 1.00 78.75 195 ASN A N 1
ATOM 1435 C CA . ASN A 1 195 ? 22.647 1.689 -28.480 1.00 78.75 195 ASN A CA 1
ATOM 1436 C C . ASN A 1 195 ? 21.161 1.957 -28.792 1.00 78.75 195 ASN A C 1
ATOM 1438 O O . ASN A 1 195 ? 20.745 1.757 -29.931 1.00 78.75 195 ASN A O 1
ATOM 1442 N N . ALA A 1 196 ? 20.353 2.342 -27.799 1.00 84.69 196 ALA A N 1
ATOM 1443 C CA . ALA A 1 196 ? 18.914 2.531 -27.973 1.00 84.69 196 ALA A CA 1
ATOM 1444 C C . ALA A 1 196 ? 18.567 3.939 -28.474 1.00 84.69 196 ALA A C 1
ATOM 1446 O O . ALA A 1 196 ? 18.973 4.936 -27.869 1.00 84.69 196 ALA A O 1
ATOM 1447 N N . ASP A 1 197 ? 17.737 4.027 -29.515 1.00 75.69 197 ASP A N 1
ATOM 1448 C CA . ASP A 1 197 ? 17.143 5.282 -29.964 1.00 75.69 197 ASP A CA 1
ATOM 1449 C C . ASP A 1 197 ? 15.779 5.525 -29.302 1.00 75.69 197 ASP A C 1
ATOM 1451 O O . ASP A 1 197 ? 15.079 4.625 -28.829 1.00 75.69 197 ASP A O 1
ATOM 1455 N N . ARG A 1 198 ? 15.370 6.794 -29.249 1.00 73.38 198 ARG A N 1
ATOM 1456 C CA . ARG A 1 198 ? 14.092 7.191 -28.651 1.00 73.38 198 ARG A CA 1
ATOM 1457 C C . ARG A 1 198 ? 12.918 6.484 -29.337 1.00 73.38 198 ARG A C 1
ATOM 1459 O O . ARG A 1 198 ? 12.774 6.560 -30.550 1.00 73.38 198 ARG A O 1
ATOM 1466 N N . GLU A 1 199 ? 12.022 5.933 -28.521 1.00 76.31 199 GLU A N 1
ATOM 1467 C CA . GLU A 1 199 ? 10.855 5.115 -28.886 1.00 76.31 199 GLU A CA 1
ATOM 1468 C C . GLU A 1 199 ? 11.157 3.672 -29.325 1.00 76.31 199 GLU A C 1
ATOM 1470 O O . GLU A 1 199 ? 10.210 2.937 -29.635 1.00 76.31 199 GLU A O 1
ATOM 1475 N N . ASP A 1 200 ? 12.419 3.233 -29.272 1.00 78.25 200 ASP A N 1
ATOM 1476 C CA . ASP A 1 200 ? 12.775 1.836 -29.515 1.00 78.25 200 ASP A CA 1
ATOM 1477 C C . ASP A 1 200 ? 12.168 0.912 -28.463 1.00 78.25 200 ASP A C 1
ATOM 1479 O O . ASP A 1 200 ? 12.110 1.218 -27.269 1.00 78.25 200 ASP A O 1
ATOM 1483 N N . ILE A 1 201 ? 11.716 -0.255 -28.915 1.00 87.94 201 ILE A N 1
ATOM 1484 C CA . ILE A 1 201 ? 11.243 -1.317 -28.032 1.00 87.94 201 ILE A CA 1
ATOM 1485 C C . ILE A 1 201 ? 12.436 -2.215 -27.721 1.00 87.94 201 ILE A C 1
ATOM 1487 O O . ILE A 1 201 ? 12.918 -2.948 -28.580 1.00 87.94 201 ILE A O 1
ATOM 1491 N N . LEU A 1 202 ? 12.889 -2.149 -26.477 1.00 88.56 202 LEU A N 1
ATOM 1492 C CA . LEU A 1 202 ? 13.971 -2.943 -25.928 1.00 88.56 202 LEU A CA 1
ATOM 1493 C C . LEU A 1 202 ? 13.420 -4.232 -25.297 1.00 88.56 202 LEU A C 1
ATOM 1495 O O . LEU A 1 202 ? 12.415 -4.207 -24.576 1.00 88.56 202 LEU A O 1
ATOM 1499 N N . GLY A 1 203 ? 14.095 -5.354 -25.549 1.00 86.44 203 GLY A N 1
ATOM 1500 C CA . GLY A 1 203 ? 13.747 -6.682 -25.035 1.00 86.44 203 GLY A CA 1
ATOM 1501 C C . GLY A 1 203 ? 13.174 -7.629 -26.105 1.00 86.44 203 GLY A C 1
ATOM 1502 O O . GLY A 1 203 ? 13.281 -7.346 -27.300 1.00 86.44 203 GLY A O 1
ATOM 1503 N N . PRO A 1 204 ? 12.551 -8.755 -25.706 1.00 88.38 204 PRO A N 1
ATOM 1504 C CA . PRO A 1 204 ? 12.271 -9.169 -24.329 1.00 88.38 204 PRO A CA 1
ATOM 1505 C C . PRO A 1 204 ? 13.550 -9.476 -23.548 1.00 88.38 204 PRO A C 1
ATOM 1507 O O . PRO A 1 204 ? 14.411 -10.208 -24.022 1.00 88.38 204 PRO A O 1
ATOM 1510 N N . PHE A 1 205 ? 13.659 -8.898 -22.356 1.00 90.25 205 PHE A N 1
ATOM 1511 C CA . PHE A 1 205 ? 14.702 -9.237 -21.398 1.00 90.25 205 PHE A CA 1
ATOM 1512 C C . PHE A 1 205 ? 14.194 -10.341 -20.493 1.00 90.25 205 PHE A C 1
ATOM 1514 O O . PHE A 1 205 ? 13.082 -10.230 -19.978 1.00 90.25 205 PHE A O 1
ATOM 1521 N N . GLU A 1 206 ? 15.012 -11.361 -20.264 1.00 89.44 206 GLU A N 1
ATOM 1522 C CA . GLU A 1 206 ? 14.751 -12.363 -19.235 1.00 89.44 206 GLU A CA 1
ATOM 1523 C C . GLU A 1 206 ? 15.226 -11.848 -17.872 1.00 89.44 206 GLU A C 1
ATOM 1525 O O . GLU A 1 206 ? 16.172 -11.064 -17.776 1.00 89.44 206 GLU A O 1
ATOM 1530 N N . ASN A 1 207 ? 14.538 -12.260 -16.814 1.00 88.44 207 ASN A N 1
ATOM 1531 C CA . ASN A 1 207 ? 14.839 -11.865 -15.449 1.00 88.44 207 ASN A CA 1
ATOM 1532 C C . ASN A 1 207 ? 16.037 -12.660 -14.940 1.00 88.44 207 ASN A C 1
ATOM 1534 O O . ASN A 1 207 ? 15.971 -13.886 -14.821 1.00 88.44 207 ASN A O 1
ATOM 1538 N N . GLY A 1 208 ? 17.095 -11.960 -14.560 1.00 85.69 208 GLY A N 1
ATOM 1539 C CA . GLY A 1 208 ? 18.274 -12.581 -13.992 1.00 85.69 208 GLY A CA 1
ATOM 1540 C C . GLY A 1 208 ? 19.406 -11.591 -13.782 1.00 85.69 208 GLY A C 1
ATOM 1541 O O . GLY A 1 208 ? 19.181 -10.395 -13.627 1.00 85.69 208 GLY A O 1
ATOM 1542 N N . THR A 1 209 ? 20.622 -12.119 -13.693 1.00 84.06 209 THR A N 1
ATOM 1543 C CA . THR A 1 209 ? 21.813 -11.384 -13.243 1.00 84.06 209 THR A CA 1
ATOM 1544 C C . THR A 1 209 ? 22.936 -11.383 -14.281 1.00 84.06 209 THR A C 1
ATOM 1546 O O . THR A 1 209 ? 24.065 -11.036 -13.944 1.00 84.06 209 THR A O 1
ATOM 1549 N N . GLU A 1 210 ? 22.666 -11.832 -15.507 1.00 85.56 210 GLU A N 1
ATOM 1550 C CA . GLU A 1 210 ? 23.619 -11.803 -16.625 1.00 85.56 210 GLU A CA 1
ATOM 1551 C C . GLU A 1 210 ? 23.566 -10.453 -17.365 1.00 85.56 210 GLU A C 1
ATOM 1553 O O . GLU A 1 210 ? 22.593 -9.715 -17.244 1.00 85.56 210 GLU A O 1
ATOM 1558 N N . GLU A 1 211 ? 24.619 -10.103 -18.113 1.00 81.94 211 GLU A N 1
ATOM 1559 C CA . GLU A 1 211 ? 24.823 -8.766 -18.715 1.00 81.94 211 GLU A CA 1
ATOM 1560 C C . GLU A 1 211 ? 23.743 -8.320 -19.725 1.00 81.94 211 GLU A C 1
ATOM 1562 O O . GLU A 1 211 ? 23.698 -7.149 -20.104 1.00 81.94 211 GLU A O 1
ATOM 1567 N N . ASP A 1 212 ? 22.889 -9.231 -20.186 1.00 85.19 212 ASP A N 1
ATOM 1568 C CA . ASP A 1 212 ? 21.777 -9.003 -21.115 1.00 85.19 212 ASP A CA 1
ATOM 1569 C C . ASP A 1 212 ? 20.394 -9.195 -20.464 1.00 85.19 212 ASP A C 1
ATOM 1571 O O . ASP A 1 212 ? 19.363 -9.076 -21.130 1.00 85.19 212 ASP A O 1
ATOM 1575 N N . GLN A 1 213 ? 20.355 -9.455 -19.157 1.00 89.31 213 GLN A N 1
ATOM 1576 C CA . GLN A 1 213 ? 19.138 -9.709 -18.395 1.00 89.31 213 GLN A CA 1
ATOM 1577 C C . GLN A 1 213 ? 18.685 -8.464 -17.629 1.00 89.31 213 GLN A C 1
ATOM 1579 O O . GLN A 1 213 ? 19.469 -7.577 -17.281 1.00 89.31 213 GLN A O 1
ATOM 1584 N N . PHE A 1 214 ? 17.383 -8.384 -17.358 1.00 91.50 214 PHE A N 1
ATOM 1585 C CA . PHE A 1 214 ? 16.849 -7.355 -16.471 1.00 91.50 214 PHE A CA 1
ATOM 1586 C C . PHE A 1 214 ? 16.716 -7.901 -15.051 1.00 91.50 214 PHE A C 1
ATOM 1588 O O . PHE A 1 214 ? 16.532 -9.098 -14.842 1.00 91.50 214 PHE A O 1
ATOM 1595 N N . GLY A 1 215 ? 16.771 -7.006 -14.070 1.00 89.06 215 GLY A N 1
ATOM 1596 C CA . GLY A 1 215 ? 16.669 -7.367 -12.663 1.00 89.06 215 GLY A CA 1
ATOM 1597 C C . GLY A 1 215 ? 15.531 -6.642 -11.963 1.00 89.06 215 GLY A C 1
ATOM 1598 O O . GLY A 1 215 ? 15.367 -5.428 -12.104 1.00 89.06 215 GLY A O 1
ATOM 1599 N N . TRP A 1 216 ? 14.779 -7.365 -11.136 1.00 89.69 216 TRP A N 1
ATOM 1600 C CA . TRP A 1 216 ? 13.929 -6.740 -10.123 1.00 89.69 216 TRP A CA 1
ATOM 1601 C C . TRP A 1 216 ? 14.768 -6.297 -8.929 1.00 89.69 216 TRP A C 1
ATOM 1603 O O . TRP A 1 216 ? 15.662 -7.019 -8.478 1.00 89.69 216 TRP A O 1
ATOM 1613 N N . LEU A 1 217 ? 14.453 -5.125 -8.384 1.00 88.12 217 LEU A N 1
ATOM 1614 C CA . LEU A 1 217 ? 15.210 -4.519 -7.293 1.00 88.12 217 LEU A CA 1
ATOM 1615 C C . LEU A 1 217 ? 14.424 -4.494 -5.981 1.00 88.12 217 LEU A C 1
ATOM 1617 O O . LEU A 1 217 ? 13.194 -4.517 -5.953 1.00 88.12 217 LEU A O 1
ATOM 1621 N N . ARG A 1 218 ? 15.160 -4.385 -4.878 1.00 86.44 218 ARG A N 1
ATOM 1622 C CA . ARG A 1 218 ? 14.644 -4.068 -3.544 1.00 86.44 218 ARG A CA 1
ATOM 1623 C C . ARG A 1 218 ? 15.526 -3.015 -2.885 1.00 86.44 218 ARG A C 1
ATOM 1625 O O . ARG A 1 218 ? 16.712 -2.902 -3.185 1.00 86.44 218 ARG A O 1
ATOM 1632 N N . TRP A 1 219 ? 14.946 -2.235 -1.981 1.00 83.75 219 TRP A N 1
ATOM 1633 C CA . TRP A 1 219 ? 15.630 -1.070 -1.418 1.00 83.75 219 TRP A CA 1
ATOM 1634 C C . TRP A 1 219 ? 16.418 -1.386 -0.147 1.00 83.75 219 TRP A C 1
ATOM 1636 O O . TRP A 1 219 ? 17.383 -0.686 0.151 1.00 83.75 219 TRP A O 1
ATOM 1646 N N . GLN A 1 220 ? 16.048 -2.447 0.580 1.00 77.69 220 GLN A N 1
ATOM 1647 C CA . GLN A 1 220 ? 16.733 -2.866 1.806 1.00 77.69 220 GLN A CA 1
ATOM 1648 C C . GLN A 1 220 ? 17.230 -4.313 1.722 1.00 77.69 220 GLN A C 1
ATOM 1650 O O . GLN A 1 220 ? 16.573 -5.189 1.159 1.00 77.69 220 GLN A O 1
ATOM 1655 N N . GLU A 1 221 ? 18.373 -4.575 2.355 1.00 74.31 221 GLU A N 1
ATOM 1656 C CA . GLU A 1 221 ? 19.029 -5.890 2.383 1.00 74.31 221 GLU A CA 1
ATOM 1657 C C . GLU A 1 221 ? 18.145 -6.984 3.001 1.00 74.31 221 GLU A C 1
ATOM 1659 O O . GLU A 1 221 ? 18.005 -8.083 2.459 1.00 74.31 221 GLU A O 1
ATOM 1664 N N . HIS A 1 222 ? 17.508 -6.676 4.131 1.00 70.00 222 HIS A N 1
ATOM 1665 C CA . HIS A 1 222 ? 16.667 -7.617 4.874 1.00 70.00 222 HIS A CA 1
ATOM 1666 C C . HIS A 1 222 ? 15.192 -7.573 4.452 1.00 70.00 222 HIS A C 1
ATOM 1668 O O . HIS A 1 222 ? 14.340 -8.174 5.106 1.00 70.00 222 HIS A O 1
ATOM 1674 N N . GLN A 1 223 ? 14.867 -6.864 3.368 1.00 69.25 223 GLN A N 1
ATOM 1675 C CA . GLN A 1 223 ? 13.496 -6.779 2.882 1.00 69.25 223 GLN A CA 1
ATOM 1676 C C . GLN A 1 223 ? 13.039 -8.136 2.342 1.00 69.25 223 GLN A C 1
ATOM 1678 O O . GLN A 1 223 ? 13.736 -8.753 1.529 1.00 69.25 223 GLN A O 1
ATOM 1683 N N . ALA A 1 224 ? 11.863 -8.586 2.785 1.00 64.44 224 ALA A N 1
ATOM 1684 C CA . ALA A 1 224 ? 11.266 -9.829 2.318 1.00 64.44 224 ALA A CA 1
ATOM 1685 C C . ALA A 1 224 ? 11.060 -9.797 0.794 1.00 64.44 224 ALA A C 1
ATOM 1687 O O . ALA A 1 224 ? 10.524 -8.831 0.249 1.00 64.44 224 ALA A O 1
ATOM 1688 N N . ILE A 1 225 ? 11.472 -10.872 0.121 1.00 67.25 225 ILE A N 1
ATOM 1689 C CA . ILE A 1 225 ? 11.393 -11.024 -1.335 1.00 67.25 225 ILE A CA 1
ATOM 1690 C C . ILE A 1 225 ? 9.980 -11.509 -1.695 1.00 67.25 225 ILE A C 1
ATOM 1692 O O . ILE A 1 225 ? 9.746 -12.702 -1.886 1.00 67.25 225 ILE A O 1
ATOM 1696 N N . ASN A 1 226 ? 9.008 -10.593 -1.718 1.00 74.44 226 ASN A N 1
ATOM 1697 C CA . ASN A 1 226 ? 7.623 -10.911 -2.067 1.00 74.44 226 ASN A CA 1
ATOM 1698 C C . ASN A 1 226 ? 7.008 -9.907 -3.056 1.00 74.44 226 ASN A C 1
ATOM 1700 O O . ASN A 1 226 ? 7.482 -8.779 -3.212 1.00 74.44 226 ASN A O 1
ATOM 1704 N N . THR A 1 227 ? 5.947 -10.332 -3.741 1.00 74.31 227 THR A N 1
ATOM 1705 C CA . THR A 1 227 ? 5.300 -9.547 -4.802 1.00 74.31 227 THR A CA 1
ATOM 1706 C C . THR A 1 227 ? 4.567 -8.315 -4.279 1.00 74.31 227 THR A C 1
ATOM 1708 O O . THR A 1 227 ? 4.531 -7.305 -4.972 1.00 74.31 227 THR A O 1
ATOM 1711 N N . ALA A 1 228 ? 4.040 -8.347 -3.053 1.00 73.12 228 ALA A N 1
ATOM 1712 C CA . ALA A 1 228 ? 3.366 -7.202 -2.438 1.00 73.12 228 ALA A CA 1
ATOM 1713 C C . ALA A 1 228 ? 4.338 -6.043 -2.160 1.00 73.12 228 ALA A C 1
ATOM 1715 O O . ALA A 1 228 ? 4.028 -4.878 -2.402 1.00 73.12 228 ALA A O 1
ATOM 1716 N N . VAL A 1 229 ? 5.546 -6.365 -1.698 1.00 74.88 229 VAL A N 1
ATOM 1717 C CA . VAL A 1 229 ? 6.625 -5.404 -1.470 1.00 74.88 229 VAL A CA 1
ATOM 1718 C C . VAL A 1 229 ? 7.107 -4.805 -2.789 1.00 74.88 229 VAL A C 1
ATOM 1720 O O . VAL A 1 229 ? 7.306 -3.593 -2.870 1.00 74.88 229 VAL A O 1
ATOM 1723 N N . LEU A 1 230 ? 7.265 -5.634 -3.823 1.00 79.38 230 LEU A N 1
ATOM 1724 C CA . LEU A 1 230 ? 7.646 -5.162 -5.152 1.00 79.38 230 LEU A CA 1
ATOM 1725 C C . LEU A 1 230 ? 6.560 -4.267 -5.768 1.00 79.38 230 LEU A C 1
ATOM 1727 O O . LEU A 1 230 ? 6.872 -3.202 -6.295 1.00 79.38 230 LEU A O 1
ATOM 1731 N N . ALA A 1 231 ? 5.287 -4.643 -5.634 1.00 78.88 231 ALA A N 1
ATOM 1732 C CA . ALA A 1 231 ? 4.153 -3.831 -6.069 1.00 78.88 231 ALA A CA 1
ATOM 1733 C C . ALA A 1 231 ? 4.115 -2.479 -5.337 1.00 78.88 231 ALA A C 1
ATOM 1735 O O . ALA A 1 231 ? 3.990 -1.434 -5.971 1.00 78.88 231 ALA A O 1
ATOM 1736 N N . ALA A 1 232 ? 4.330 -2.471 -4.017 1.00 72.75 232 ALA A N 1
ATOM 1737 C CA . ALA A 1 232 ? 4.440 -1.237 -3.241 1.00 72.75 232 ALA A CA 1
ATOM 1738 C C . ALA A 1 232 ? 5.636 -0.369 -3.673 1.00 72.75 232 ALA A C 1
ATOM 1740 O O . ALA A 1 232 ? 5.565 0.856 -3.602 1.00 72.75 232 ALA A O 1
ATOM 1741 N N . ALA A 1 233 ? 6.734 -0.982 -4.127 1.00 74.81 233 ALA A N 1
ATOM 1742 C CA . ALA A 1 233 ? 7.890 -0.264 -4.652 1.00 74.81 233 ALA A CA 1
ATOM 1743 C C . ALA A 1 233 ? 7.659 0.323 -6.056 1.00 74.81 233 ALA A C 1
ATOM 1745 O O . ALA A 1 233 ? 8.222 1.375 -6.364 1.00 74.81 233 ALA A O 1
ATOM 1746 N N . LEU A 1 234 ? 6.825 -0.333 -6.869 1.00 79.31 234 LEU A N 1
ATOM 1747 C CA . LEU A 1 234 ? 6.399 0.124 -8.194 1.00 79.31 234 LEU A CA 1
ATOM 1748 C C . LEU A 1 234 ? 5.268 1.153 -8.153 1.00 79.31 234 LEU A C 1
ATOM 1750 O O . LEU A 1 234 ? 5.059 1.840 -9.150 1.00 79.31 234 LEU A O 1
ATOM 1754 N N . ALA A 1 235 ? 4.542 1.273 -7.042 1.00 69.81 235 ALA A N 1
ATOM 1755 C CA . ALA A 1 235 ? 3.467 2.244 -6.895 1.00 69.81 235 ALA A CA 1
ATOM 1756 C C . ALA A 1 235 ? 4.003 3.683 -6.980 1.00 69.81 235 ALA A C 1
ATOM 1758 O O . ALA A 1 235 ? 4.992 4.041 -6.335 1.00 69.81 235 ALA A O 1
ATOM 1759 N N . TRP A 1 236 ? 3.346 4.516 -7.788 1.00 55.81 236 TRP A N 1
ATOM 1760 C CA . TRP A 1 236 ? 3.707 5.919 -7.979 1.00 55.81 236 TRP A CA 1
ATOM 1761 C C . TRP A 1 236 ? 3.707 6.671 -6.635 1.00 55.81 236 TRP A C 1
ATOM 1763 O O . TRP A 1 236 ? 2.759 6.503 -5.862 1.00 55.81 236 TRP A O 1
ATOM 1773 N N . PRO A 1 237 ? 4.713 7.521 -6.329 1.00 50.06 237 PRO A N 1
ATOM 1774 C CA . PRO A 1 237 ? 5.797 8.044 -7.182 1.00 50.06 237 PRO A CA 1
ATOM 1775 C C . PRO A 1 237 ? 7.092 7.204 -7.248 1.00 50.06 237 PRO A C 1
ATOM 1777 O O . PRO A 1 237 ? 8.127 7.711 -7.673 1.00 50.06 237 PRO A O 1
ATOM 1780 N N . GLY A 1 238 ? 7.055 5.929 -6.856 1.00 57.69 238 GLY A N 1
ATOM 1781 C CA . GLY A 1 238 ? 8.242 5.092 -6.684 1.00 57.69 238 GLY A CA 1
ATOM 1782 C C . GLY A 1 238 ? 8.761 5.194 -5.250 1.00 57.69 238 GLY A C 1
ATOM 1783 O O . GLY A 1 238 ? 8.979 6.278 -4.712 1.00 57.69 238 GLY A O 1
ATOM 1784 N N . ASN A 1 239 ? 8.937 4.049 -4.591 1.00 66.12 239 ASN A N 1
ATOM 1785 C CA . ASN A 1 239 ? 9.239 4.000 -3.153 1.00 66.12 239 ASN A CA 1
ATOM 1786 C C . ASN A 1 239 ? 10.732 4.218 -2.826 1.00 66.12 239 ASN A C 1
ATOM 1788 O O . ASN A 1 239 ? 11.126 4.098 -1.670 1.00 66.12 239 ASN A O 1
ATOM 1792 N N . SER A 1 240 ? 11.590 4.506 -3.816 1.00 63.00 240 SER A N 1
ATOM 1793 C CA . SER A 1 240 ? 13.044 4.588 -3.599 1.00 63.00 240 SER A CA 1
ATOM 1794 C C . SER A 1 240 ? 13.462 5.757 -2.702 1.00 63.00 240 SER A C 1
ATOM 1796 O O . SER A 1 240 ? 14.488 5.660 -2.040 1.00 63.00 240 SER A O 1
ATOM 1798 N N . GLN A 1 241 ? 12.673 6.835 -2.651 1.00 69.19 241 GLN A N 1
ATOM 1799 C CA . GLN A 1 241 ? 12.924 8.015 -1.807 1.00 69.19 241 GLN A CA 1
ATOM 1800 C C . GLN A 1 241 ? 12.145 8.001 -0.483 1.00 69.19 241 GLN A C 1
ATOM 1802 O O . GLN A 1 241 ? 12.135 8.993 0.242 1.00 69.19 241 GLN A O 1
ATOM 1807 N N . ASP A 1 242 ? 11.475 6.898 -0.141 1.00 66.12 242 ASP A N 1
ATOM 1808 C CA . ASP A 1 242 ? 10.773 6.807 1.138 1.00 66.12 242 ASP A CA 1
ATOM 1809 C C . ASP A 1 242 ? 11.783 6.783 2.307 1.00 66.12 242 ASP A C 1
ATOM 1811 O O . ASP A 1 242 ? 12.674 5.929 2.316 1.00 66.12 242 ASP A O 1
ATOM 1815 N N . PRO A 1 243 ? 11.653 7.664 3.319 1.00 59.59 243 PRO A N 1
ATOM 1816 C CA . PRO A 1 243 ? 12.608 7.761 4.429 1.00 59.59 243 PRO A CA 1
ATOM 1817 C C . PRO A 1 243 ? 12.771 6.478 5.258 1.00 59.59 243 PRO A C 1
ATOM 1819 O O . PRO A 1 243 ? 13.767 6.305 5.955 1.00 59.59 243 PRO A O 1
ATOM 1822 N N . TYR A 1 244 ? 11.785 5.580 5.216 1.00 59.34 244 TYR A N 1
ATOM 1823 C CA . TYR A 1 244 ? 11.723 4.382 6.052 1.00 59.34 244 TYR A CA 1
ATOM 1824 C C . TYR A 1 244 ? 11.822 3.086 5.249 1.00 59.34 244 TYR A C 1
ATOM 1826 O O . TYR A 1 244 ? 12.294 2.079 5.776 1.00 59.34 244 TYR A O 1
ATOM 1834 N N . LYS A 1 245 ? 11.351 3.092 3.998 1.00 66.56 245 LYS A N 1
ATOM 1835 C CA . LYS A 1 245 ? 11.253 1.913 3.119 1.00 66.56 245 LYS A CA 1
ATOM 1836 C C . LYS A 1 245 ? 12.058 2.051 1.818 1.00 66.56 245 LYS A C 1
ATOM 1838 O O . LYS A 1 245 ? 12.115 1.091 1.050 1.00 66.56 245 LYS A O 1
ATOM 1843 N N . GLY A 1 246 ? 12.649 3.217 1.570 1.00 70.94 246 GLY A N 1
ATOM 1844 C CA . GLY A 1 246 ? 13.434 3.530 0.381 1.00 70.94 246 GLY A CA 1
ATOM 1845 C C . GLY A 1 246 ? 14.911 3.179 0.515 1.00 70.94 246 GLY A C 1
ATOM 1846 O O . GLY A 1 246 ? 15.358 2.599 1.510 1.00 70.94 246 GLY A O 1
ATOM 1847 N N . TYR A 1 247 ? 15.670 3.514 -0.523 1.00 80.19 247 TYR A N 1
ATOM 1848 C CA . TYR A 1 247 ? 17.093 3.216 -0.617 1.00 80.19 247 TYR A CA 1
ATOM 1849 C C . TYR A 1 247 ? 17.859 3.994 0.461 1.00 80.19 247 TYR A C 1
ATOM 1851 O O . TYR A 1 247 ? 17.680 5.202 0.597 1.00 80.19 247 TYR A O 1
ATOM 1859 N N . ASN A 1 248 ? 18.658 3.300 1.279 1.00 74.56 248 ASN A N 1
ATOM 1860 C CA . ASN A 1 248 ? 19.465 3.890 2.360 1.00 74.56 248 ASN A CA 1
ATOM 1861 C C . ASN A 1 248 ? 18.725 4.938 3.225 1.00 74.56 248 ASN A C 1
ATOM 1863 O O . ASN A 1 248 ? 19.268 5.995 3.539 1.00 74.56 248 ASN A O 1
ATOM 1867 N N . GLY A 1 249 ? 17.473 4.659 3.609 1.00 66.75 249 GLY A N 1
ATOM 1868 C CA . GLY A 1 249 ? 16.673 5.583 4.427 1.00 66.75 249 GLY A CA 1
ATOM 1869 C C . GLY A 1 249 ? 16.122 6.783 3.650 1.00 66.75 249 GLY A C 1
ATOM 1870 O O . GLY A 1 249 ? 16.010 7.876 4.201 1.00 66.75 249 GLY A O 1
ATOM 1871 N N . GLY A 1 250 ? 15.811 6.588 2.365 1.00 65.25 250 GLY A N 1
ATOM 1872 C CA . GLY A 1 250 ? 15.227 7.603 1.484 1.00 65.25 250 GLY A CA 1
ATOM 1873 C C . GLY A 1 250 ? 16.250 8.488 0.777 1.00 65.25 250 GLY A C 1
ATOM 1874 O O . GLY A 1 250 ? 15.878 9.498 0.181 1.00 65.25 250 GLY A O 1
ATOM 1875 N N . GLN A 1 251 ? 17.531 8.117 0.815 1.00 70.00 251 GLN A N 1
ATOM 1876 C CA . GLN A 1 251 ? 18.533 8.730 -0.047 1.00 70.00 251 GLN A CA 1
ATOM 1877 C C . GLN A 1 251 ? 18.209 8.369 -1.502 1.00 70.00 251 GLN A C 1
ATOM 1879 O O . GLN A 1 251 ? 17.937 7.213 -1.822 1.00 70.00 251 GLN A O 1
ATOM 1884 N N . GLY A 1 252 ? 18.199 9.353 -2.402 1.00 76.38 252 GLY A N 1
ATOM 1885 C CA . GLY A 1 252 ? 18.034 9.061 -3.823 1.00 76.38 252 GLY A CA 1
ATOM 1886 C C . GLY A 1 252 ? 19.216 8.235 -4.344 1.00 76.38 252 GLY A C 1
ATOM 1887 O O . GLY A 1 252 ? 20.346 8.402 -3.884 1.00 76.38 252 GLY A O 1
ATOM 1888 N N . VAL A 1 253 ? 18.961 7.356 -5.312 1.00 84.19 253 VAL A N 1
ATOM 1889 C CA . VAL A 1 253 ? 20.003 6.493 -5.891 1.00 84.19 253 VAL A CA 1
ATOM 1890 C C . VAL A 1 253 ? 20.969 7.334 -6.733 1.00 84.19 253 VAL A C 1
ATOM 1892 O O . VAL A 1 253 ? 20.532 8.264 -7.423 1.00 84.19 253 VAL A O 1
ATOM 1895 N N . ARG A 1 254 ? 22.272 7.020 -6.678 1.00 85.44 254 ARG A N 1
ATOM 1896 C CA . ARG A 1 254 ? 23.338 7.688 -7.447 1.00 85.44 254 ARG A CA 1
ATOM 1897 C C . ARG A 1 254 ? 24.092 6.720 -8.352 1.00 85.44 254 ARG A C 1
ATOM 1899 O O . ARG A 1 254 ? 24.049 5.506 -8.171 1.00 85.44 254 ARG A O 1
ATOM 1906 N N . VAL A 1 255 ? 24.830 7.270 -9.310 1.00 86.56 255 VAL A N 1
ATOM 1907 C CA . VAL A 1 255 ? 25.757 6.493 -10.138 1.00 86.56 255 VAL A CA 1
ATOM 1908 C C . VAL A 1 255 ? 26.906 5.959 -9.273 1.00 86.56 255 VAL A C 1
ATOM 1910 O O . VAL A 1 255 ? 27.528 6.693 -8.502 1.00 86.56 255 VAL A O 1
ATOM 1913 N N . GLY A 1 256 ? 27.193 4.665 -9.409 1.00 84.75 256 GLY A N 1
ATOM 1914 C CA . GLY A 1 256 ? 28.192 3.923 -8.640 1.00 84.75 256 GLY A CA 1
ATOM 1915 C C . GLY A 1 256 ? 27.661 3.259 -7.367 1.00 84.75 256 GLY A C 1
ATOM 1916 O O . GLY A 1 256 ? 28.433 2.586 -6.684 1.00 84.75 256 GLY A O 1
ATOM 1917 N N . ASP A 1 257 ? 26.378 3.435 -7.048 1.00 87.56 257 ASP A N 1
ATOM 1918 C CA . ASP A 1 257 ? 25.723 2.763 -5.929 1.00 87.56 257 ASP A CA 1
ATOM 1919 C C . ASP A 1 257 ? 25.401 1.294 -6.249 1.00 87.56 257 ASP A C 1
ATOM 1921 O O . ASP A 1 257 ? 25.222 0.917 -7.407 1.00 87.56 257 ASP A O 1
ATOM 1925 N N . GLY A 1 258 ? 25.311 0.460 -5.210 1.00 88.25 258 GLY A N 1
ATOM 1926 C CA . GLY A 1 258 ? 24.901 -0.941 -5.323 1.00 88.25 258 GLY A CA 1
ATOM 1927 C C . GLY A 1 258 ? 23.487 -1.144 -4.787 1.00 88.25 258 GLY A C 1
ATOM 1928 O O . GLY A 1 258 ? 23.264 -0.984 -3.586 1.00 88.25 258 GLY A O 1
ATOM 1929 N N . VAL A 1 259 ? 22.544 -1.533 -5.646 1.00 89.38 259 VAL A N 1
ATOM 1930 C CA . VAL A 1 259 ? 21.136 -1.758 -5.273 1.00 89.38 259 VAL A CA 1
ATOM 1931 C C . VAL A 1 259 ? 20.827 -3.248 -5.209 1.00 89.38 259 VAL A C 1
ATOM 1933 O O . VAL A 1 259 ? 21.207 -4.012 -6.090 1.00 89.38 259 VAL A O 1
ATOM 1936 N N . TRP A 1 260 ? 20.126 -3.681 -4.165 1.00 87.31 260 TRP A N 1
ATOM 1937 C CA . TRP A 1 260 ? 19.854 -5.096 -3.931 1.00 87.31 260 TRP A CA 1
ATOM 1938 C C . TRP A 1 260 ? 18.935 -5.702 -4.989 1.00 87.31 260 TRP A C 1
ATOM 1940 O O . TRP A 1 260 ? 17.866 -5.168 -5.284 1.00 87.31 260 TRP A O 1
ATOM 1950 N N . GLY A 1 261 ? 19.323 -6.870 -5.497 1.00 85.00 261 GLY A N 1
ATOM 1951 C CA . GLY A 1 261 ? 18.478 -7.666 -6.376 1.00 85.00 261 GLY A CA 1
ATOM 1952 C C . GLY A 1 261 ? 17.393 -8.441 -5.634 1.00 85.00 261 GLY A C 1
ATOM 1953 O O . GLY A 1 261 ? 17.550 -8.823 -4.469 1.00 85.00 261 GLY A O 1
ATOM 1954 N N . SER A 1 262 ? 16.290 -8.683 -6.334 1.00 76.06 262 SER A N 1
ATOM 1955 C CA . SER A 1 262 ? 15.154 -9.494 -5.908 1.00 76.06 262 SER A CA 1
ATOM 1956 C C . SER A 1 262 ? 14.871 -10.557 -6.969 1.00 76.06 262 SER A C 1
ATOM 1958 O O . SER A 1 262 ? 13.965 -10.418 -7.791 1.00 76.06 262 SER A O 1
ATOM 1960 N N . ASN A 1 263 ? 15.641 -11.642 -6.951 1.00 67.12 263 ASN A N 1
ATOM 1961 C CA . ASN A 1 263 ? 15.466 -12.723 -7.916 1.00 67.12 263 ASN A CA 1
ATOM 1962 C C . ASN A 1 263 ? 14.222 -13.540 -7.521 1.00 67.12 263 ASN A C 1
ATOM 1964 O O . ASN A 1 263 ? 14.204 -14.175 -6.470 1.00 67.12 263 ASN A O 1
ATOM 1968 N N . ASN A 1 264 ? 13.187 -13.499 -8.365 1.00 69.81 264 ASN A N 1
ATOM 1969 C CA . ASN A 1 264 ? 11.916 -14.225 -8.232 1.00 69.81 264 ASN A CA 1
ATOM 1970 C C . ASN A 1 264 ? 11.106 -13.914 -6.945 1.00 69.81 264 ASN A C 1
ATOM 1972 O O . ASN A 1 264 ? 11.147 -14.680 -5.978 1.00 69.81 264 ASN A O 1
ATOM 1976 N N . PRO A 1 265 ? 10.326 -12.817 -6.920 1.00 68.31 265 PRO A N 1
ATOM 1977 C CA . PRO A 1 265 ? 9.471 -12.490 -5.781 1.00 68.31 265 PRO A CA 1
ATOM 1978 C C . PRO A 1 265 ? 8.389 -13.552 -5.547 1.00 68.31 265 PRO A C 1
ATOM 1980 O O . PRO A 1 265 ? 7.647 -13.922 -6.459 1.00 68.31 265 PRO A O 1
ATOM 1983 N N . ALA A 1 266 ? 8.284 -14.028 -4.304 1.00 62.53 266 ALA A N 1
ATOM 1984 C CA . ALA A 1 266 ? 7.272 -14.999 -3.898 1.00 62.53 266 ALA A CA 1
ATOM 1985 C C . ALA A 1 266 ? 5.887 -14.344 -3.739 1.00 62.53 266 ALA A C 1
ATOM 1987 O O . ALA A 1 266 ? 5.778 -13.202 -3.290 1.00 62.53 266 ALA A O 1
ATOM 1988 N N . GLY A 1 267 ? 4.822 -15.086 -4.046 1.00 68.94 267 GLY A N 1
ATOM 1989 C CA . GLY A 1 267 ? 3.436 -14.633 -3.887 1.00 68.94 267 GLY A CA 1
ATOM 1990 C C . GLY A 1 267 ? 2.720 -14.349 -5.207 1.00 68.94 267 GLY A C 1
ATOM 1991 O O . GLY A 1 267 ? 3.190 -14.704 -6.288 1.00 68.94 267 GLY A O 1
ATOM 1992 N N . SER A 1 268 ? 1.539 -13.742 -5.106 1.00 75.44 268 SER A N 1
ATOM 1993 C CA . SER A 1 268 ? 0.676 -13.452 -6.249 1.00 75.44 268 SER A CA 1
ATOM 1994 C C . SER A 1 268 ? 1.277 -12.364 -7.138 1.00 75.44 268 SER A C 1
ATOM 1996 O O . SER A 1 268 ? 1.441 -11.224 -6.702 1.00 75.44 268 SER A O 1
ATOM 1998 N N . LYS A 1 269 ? 1.610 -12.714 -8.384 1.00 80.56 269 LYS A N 1
ATOM 1999 C CA . LYS A 1 269 ? 2.316 -11.834 -9.334 1.00 80.56 269 LYS A CA 1
ATOM 2000 C C . LYS A 1 269 ? 1.406 -10.820 -10.039 1.00 80.56 269 LYS A C 1
ATOM 2002 O O . LYS A 1 269 ? 1.905 -9.799 -10.505 1.00 80.56 269 LYS A O 1
ATOM 2007 N N . HIS A 1 270 ? 0.086 -11.043 -10.007 1.00 81.38 270 HIS A N 1
ATOM 2008 C CA . HIS A 1 270 ? -0.901 -10.171 -10.653 1.00 81.38 270 HIS A CA 1
ATOM 2009 C C . HIS A 1 270 ? -0.844 -8.713 -10.161 1.00 81.38 270 HIS A C 1
ATOM 2011 O O . HIS A 1 270 ? -1.078 -7.792 -10.930 1.00 81.38 270 HIS A O 1
ATOM 2017 N N . LEU A 1 271 ? -0.457 -8.484 -8.899 1.00 72.88 271 LEU A N 1
ATOM 2018 C CA . LEU A 1 271 ? -0.311 -7.135 -8.336 1.00 72.88 271 LEU A CA 1
ATOM 2019 C C . LEU A 1 271 ? 0.715 -6.289 -9.101 1.00 72.88 271 LEU A C 1
ATOM 2021 O O . LEU A 1 271 ? 0.535 -5.090 -9.280 1.00 72.88 271 LEU A O 1
ATOM 2025 N N . VAL A 1 272 ? 1.806 -6.914 -9.544 1.00 82.25 272 VAL A N 1
ATOM 2026 C CA . VAL A 1 272 ? 2.866 -6.232 -10.291 1.00 82.25 272 VAL A CA 1
ATOM 2027 C C . VAL A 1 272 ? 2.441 -6.046 -11.744 1.00 82.25 272 VAL A C 1
ATOM 2029 O O . VAL A 1 272 ? 2.593 -4.955 -12.287 1.00 82.25 272 VAL A O 1
ATOM 2032 N N . THR A 1 273 ? 1.873 -7.082 -12.364 1.00 85.56 273 THR A N 1
ATOM 2033 C CA . THR A 1 273 ? 1.433 -7.022 -13.765 1.00 85.56 273 THR A CA 1
ATOM 2034 C C . THR A 1 273 ? 0.309 -6.010 -13.972 1.00 85.56 273 THR A C 1
ATOM 2036 O O . THR A 1 273 ? 0.319 -5.307 -14.977 1.00 85.56 273 THR A O 1
ATOM 2039 N N . ASP A 1 27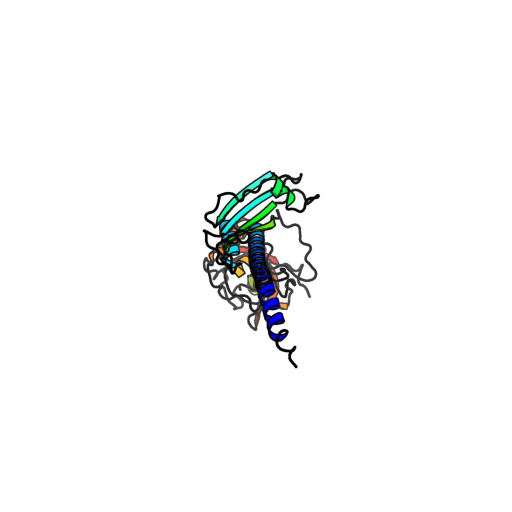4 ? -0.613 -5.871 -13.016 1.00 83.31 274 ASP A N 1
ATOM 2040 C CA . ASP A 1 274 ? -1.695 -4.882 -13.064 1.00 83.31 274 ASP A CA 1
ATOM 2041 C C . ASP A 1 274 ? -1.151 -3.446 -13.029 1.00 83.31 274 ASP A C 1
ATOM 2043 O O . ASP A 1 274 ? -1.593 -2.596 -13.802 1.00 83.31 274 ASP A O 1
ATOM 2047 N N . ILE A 1 275 ? -0.151 -3.172 -12.181 1.00 81.31 275 ILE A N 1
ATOM 2048 C CA . ILE A 1 275 ? 0.498 -1.851 -12.105 1.00 81.31 275 ILE A CA 1
ATOM 2049 C C . ILE A 1 275 ? 1.253 -1.543 -13.405 1.00 81.31 275 ILE A C 1
ATOM 2051 O O . ILE A 1 275 ? 1.160 -0.436 -13.935 1.00 81.31 275 ILE A O 1
ATOM 2055 N N . LEU A 1 276 ? 1.987 -2.518 -13.951 1.00 85.69 276 LEU A N 1
ATOM 2056 C CA . LEU A 1 276 ? 2.690 -2.344 -15.224 1.00 85.69 276 LEU A CA 1
ATOM 2057 C C . LEU A 1 276 ? 1.713 -2.142 -16.390 1.00 85.69 276 LEU A C 1
ATOM 2059 O O . LEU A 1 276 ? 1.995 -1.340 -17.281 1.00 85.69 276 LEU A O 1
ATOM 2063 N N . ALA A 1 277 ? 0.567 -2.831 -16.374 1.00 84.00 277 ALA A N 1
ATOM 2064 C CA . ALA A 1 277 ? -0.499 -2.640 -17.351 1.00 84.00 277 ALA A CA 1
ATOM 2065 C C . ALA A 1 277 ? -1.077 -1.223 -17.267 1.00 84.00 277 ALA A C 1
ATOM 2067 O O . ALA A 1 277 ? -1.206 -0.573 -18.299 1.00 84.00 277 ALA A O 1
ATOM 2068 N N . ASP A 1 278 ? -1.332 -0.704 -16.060 1.00 81.62 278 ASP A N 1
ATOM 2069 C CA . ASP A 1 278 ? -1.798 0.675 -15.864 1.00 81.62 278 ASP A CA 1
ATOM 2070 C C . ASP A 1 278 ? -0.798 1.698 -16.427 1.00 81.62 278 ASP A C 1
ATOM 2072 O O . ASP A 1 278 ? -1.179 2.624 -17.145 1.00 81.62 278 ASP A O 1
ATOM 2076 N N . TYR A 1 279 ? 0.501 1.510 -16.174 1.00 82.44 279 TYR A N 1
ATOM 2077 C CA . TYR A 1 279 ? 1.542 2.396 -16.702 1.00 82.44 279 TYR A CA 1
ATOM 2078 C C . TYR A 1 279 ? 1.685 2.327 -18.221 1.00 82.44 279 TYR A C 1
ATOM 2080 O O . TYR A 1 279 ? 1.866 3.368 -18.860 1.00 82.44 279 TYR A O 1
ATOM 2088 N N . ARG A 1 280 ? 1.568 1.133 -18.806 1.00 84.38 280 ARG A N 1
ATOM 2089 C CA . ARG A 1 280 ? 1.507 0.949 -20.260 1.00 84.38 280 ARG A CA 1
ATOM 2090 C C . ARG A 1 280 ? 0.300 1.683 -20.842 1.00 84.38 280 ARG A C 1
ATOM 2092 O O . ARG A 1 280 ? 0.458 2.507 -21.738 1.00 84.38 280 ARG A O 1
ATOM 2099 N N . ASP A 1 281 ? -0.890 1.421 -20.307 1.00 78.81 281 ASP A N 1
ATOM 2100 C CA . ASP A 1 281 ? -2.161 1.893 -20.865 1.00 78.81 281 ASP A CA 1
ATOM 2101 C C . ASP A 1 281 ? -2.331 3.414 -20.706 1.00 78.81 281 ASP A C 1
ATOM 2103 O O . ASP A 1 281 ? -2.922 4.074 -21.562 1.00 78.81 281 ASP A O 1
ATOM 2107 N N . ARG A 1 282 ? -1.761 3.999 -19.645 1.00 73.94 282 ARG A N 1
ATOM 2108 C CA . ARG A 1 282 ? -1.742 5.453 -19.406 1.00 73.94 282 ARG A CA 1
ATOM 2109 C C . ARG A 1 282 ? -0.559 6.173 -20.055 1.00 73.94 282 ARG A C 1
ATOM 2111 O O . ARG A 1 282 ? -0.512 7.401 -19.997 1.00 73.94 282 ARG A O 1
ATOM 2118 N N . GLY A 1 283 ? 0.399 5.445 -20.633 1.00 73.06 283 GLY A N 1
ATOM 2119 C CA . GLY A 1 283 ? 1.611 6.019 -21.222 1.00 73.06 283 GLY A CA 1
ATOM 2120 C C . GLY A 1 283 ? 2.520 6.713 -20.201 1.00 73.06 283 GLY A C 1
ATOM 2121 O O . GLY A 1 283 ? 3.112 7.750 -20.497 1.00 73.06 283 GLY A O 1
ATOM 2122 N N . ILE A 1 284 ? 2.601 6.182 -18.977 1.00 75.94 284 ILE A N 1
ATOM 2123 C CA . ILE A 1 284 ? 3.460 6.726 -17.918 1.00 75.94 284 ILE A CA 1
ATOM 2124 C C . ILE A 1 284 ? 4.885 6.217 -18.116 1.00 75.94 284 ILE A C 1
ATOM 2126 O O . ILE A 1 284 ? 5.123 5.013 -18.218 1.00 75.94 284 ILE A O 1
ATOM 2130 N N . TYR A 1 285 ? 5.844 7.137 -18.135 1.00 80.50 285 TYR A N 1
ATOM 2131 C CA . TYR A 1 285 ? 7.256 6.793 -18.189 1.00 80.50 285 TYR A CA 1
ATOM 2132 C C . TYR A 1 285 ? 7.835 6.642 -16.779 1.00 80.50 285 TYR A C 1
ATOM 2134 O O . TYR A 1 285 ? 7.589 7.456 -15.887 1.00 80.50 285 TYR A O 1
ATOM 2142 N N . LEU A 1 286 ? 8.625 5.593 -16.600 1.00 84.81 286 LEU A N 1
ATOM 2143 C CA . LEU A 1 286 ? 9.271 5.192 -15.364 1.00 84.81 286 LEU A CA 1
ATOM 2144 C C . LEU A 1 286 ? 10.761 5.501 -15.460 1.00 84.81 286 LEU A C 1
ATOM 2146 O O . LEU A 1 286 ? 11.407 5.154 -16.449 1.00 84.81 286 LEU A O 1
ATOM 2150 N N . ARG A 1 287 ? 11.322 6.110 -14.414 1.00 85.94 287 ARG A N 1
ATOM 2151 C CA . ARG A 1 287 ? 12.776 6.202 -14.264 1.00 85.94 287 ARG A CA 1
ATOM 2152 C C . ARG A 1 287 ? 13.308 4.902 -13.680 1.00 85.94 287 ARG A C 1
ATOM 2154 O O . ARG A 1 287 ? 12.974 4.564 -12.549 1.00 85.94 287 ARG A O 1
ATOM 2161 N N . VAL A 1 288 ? 14.144 4.199 -14.423 1.00 89.81 288 VAL A N 1
ATOM 2162 C CA . VAL A 1 288 ? 14.737 2.918 -14.024 1.00 89.81 288 VAL A CA 1
ATOM 2163 C C . VAL A 1 288 ? 16.255 3.031 -13.949 1.00 89.81 288 VAL A C 1
ATOM 2165 O O . VAL A 1 288 ? 16.851 3.969 -14.485 1.00 89.81 288 VAL A O 1
ATOM 2168 N N . ILE A 1 289 ? 16.875 2.085 -13.252 1.00 91.12 289 ILE A N 1
ATOM 2169 C CA . ILE A 1 289 ? 18.329 2.000 -13.126 1.00 91.12 289 ILE A CA 1
ATOM 2170 C C . ILE A 1 289 ? 18.904 1.300 -14.356 1.00 91.12 289 ILE A C 1
ATOM 2172 O O . ILE A 1 289 ? 18.332 0.329 -14.849 1.00 91.12 289 ILE A O 1
ATOM 2176 N N . VAL A 1 290 ? 20.059 1.772 -14.811 1.00 92.31 290 VAL A N 1
ATOM 2177 C CA . VAL A 1 290 ? 20.911 1.085 -15.784 1.00 92.31 290 VAL A CA 1
ATOM 2178 C C . VAL A 1 290 ? 22.095 0.472 -15.040 1.00 92.31 290 VAL A C 1
ATOM 2180 O O . VAL A 1 290 ? 22.668 1.132 -14.167 1.00 92.31 290 VAL A O 1
ATOM 2183 N N . TRP A 1 291 ? 22.431 -0.784 -15.341 1.00 92.62 291 TRP A N 1
ATOM 2184 C CA . TRP A 1 291 ? 23.459 -1.543 -14.622 1.00 92.62 291 TRP A CA 1
ATOM 2185 C C . TRP A 1 291 ? 24.457 -2.239 -15.558 1.00 92.62 291 TRP A C 1
ATOM 2187 O O . TRP A 1 291 ? 24.102 -2.604 -16.676 1.00 92.62 291 TRP A O 1
ATOM 2197 N N . ASP A 1 292 ? 25.703 -2.413 -15.104 1.00 90.25 292 ASP A N 1
ATOM 2198 C CA . ASP A 1 292 ? 26.792 -3.069 -15.862 1.00 90.25 292 ASP A CA 1
ATOM 2199 C C . ASP A 1 292 ? 27.495 -4.215 -15.115 1.00 90.25 292 ASP A C 1
ATOM 2201 O O . ASP A 1 292 ? 28.337 -4.904 -15.682 1.00 90.25 292 ASP A O 1
ATOM 2205 N N . GLY A 1 293 ? 27.174 -4.424 -13.838 1.00 88.25 293 GLY A N 1
ATOM 2206 C CA . GLY A 1 293 ? 27.765 -5.479 -13.028 1.00 88.25 293 GLY A CA 1
ATOM 2207 C C . GLY A 1 293 ? 26.886 -5.892 -11.855 1.00 88.25 293 GLY A C 1
ATOM 2208 O O . GLY A 1 293 ? 26.104 -5.096 -11.321 1.00 88.25 293 GLY A O 1
ATOM 2209 N N . TYR A 1 294 ? 27.039 -7.150 -11.448 1.00 87.81 294 TYR A N 1
ATOM 2210 C CA . TYR A 1 294 ? 26.354 -7.737 -10.303 1.00 87.81 294 TYR A CA 1
ATOM 2211 C C . TYR A 1 294 ? 27.375 -8.352 -9.341 1.00 87.81 294 TYR A C 1
ATOM 2213 O O . TYR A 1 294 ? 28.023 -9.348 -9.658 1.00 87.81 294 TYR A O 1
ATOM 2221 N N . GLU A 1 295 ? 27.516 -7.759 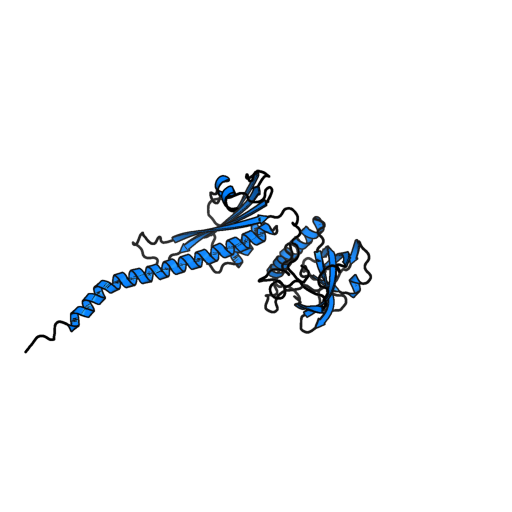-8.156 1.00 86.06 295 GLU A N 1
ATOM 2222 C CA . GLU A 1 295 ? 28.476 -8.180 -7.127 1.00 86.06 295 GLU A CA 1
ATOM 2223 C C . GLU A 1 295 ? 27.786 -8.232 -5.757 1.00 86.06 295 GLU A C 1
ATOM 2225 O O . GLU A 1 295 ? 26.988 -7.359 -5.416 1.00 86.06 295 GLU A O 1
ATOM 2230 N N . ASP A 1 296 ? 28.064 -9.264 -4.954 1.00 82.38 296 ASP A N 1
ATOM 2231 C CA . ASP A 1 296 ? 27.517 -9.434 -3.596 1.00 82.38 296 ASP A CA 1
ATOM 2232 C C . ASP A 1 296 ? 25.986 -9.272 -3.487 1.00 82.38 296 ASP A C 1
ATOM 2234 O O . ASP A 1 296 ? 25.469 -8.711 -2.518 1.00 82.38 296 ASP A O 1
ATOM 2238 N N . GLY A 1 297 ? 25.232 -9.728 -4.490 1.00 82.62 297 GLY A N 1
ATOM 2239 C CA . GLY A 1 297 ? 23.772 -9.616 -4.483 1.00 82.62 297 GLY A CA 1
ATOM 2240 C C . GLY A 1 297 ? 23.223 -8.249 -4.916 1.00 82.62 297 GLY A C 1
ATOM 2241 O O . GLY A 1 297 ? 22.016 -8.004 -4.784 1.00 82.62 297 GLY A O 1
ATOM 2242 N N . ARG A 1 298 ? 24.090 -7.351 -5.399 1.00 87.69 298 ARG A N 1
ATOM 2243 C CA . ARG A 1 298 ? 23.774 -5.958 -5.726 1.00 87.69 298 ARG A CA 1
ATOM 2244 C C . ARG A 1 298 ? 24.083 -5.641 -7.187 1.00 87.69 298 ARG A C 1
ATOM 2246 O O . ARG A 1 298 ? 25.154 -5.963 -7.688 1.00 87.69 298 ARG A O 1
ATOM 2253 N N . TYR A 1 299 ? 23.151 -4.953 -7.835 1.00 89.50 299 TYR A N 1
ATOM 2254 C CA . TYR A 1 299 ? 23.319 -4.347 -9.149 1.00 89.50 299 TYR A CA 1
ATOM 2255 C C . TYR A 1 299 ? 24.055 -3.021 -9.011 1.00 89.50 299 TYR A C 1
ATOM 2257 O O . TYR A 1 299 ? 23.640 -2.155 -8.234 1.00 89.50 299 TYR A O 1
ATOM 2265 N N . LYS A 1 300 ? 25.138 -2.857 -9.765 1.00 91.75 300 LYS A N 1
ATOM 2266 C CA . LYS A 1 300 ? 25.922 -1.627 -9.795 1.00 91.75 300 LYS A CA 1
ATOM 2267 C C . LYS A 1 300 ? 25.291 -0.628 -10.759 1.00 91.75 300 LYS A C 1
ATOM 2269 O O . LYS A 1 300 ? 25.164 -0.902 -11.947 1.00 91.75 300 LYS A O 1
ATOM 2274 N N . VAL A 1 301 ? 24.895 0.529 -10.239 1.00 90.81 301 VAL A N 1
ATOM 2275 C CA . VAL A 1 301 ? 24.229 1.588 -11.007 1.00 90.81 301 VAL A CA 1
ATOM 2276 C C . VAL A 1 301 ? 25.258 2.322 -11.865 1.00 90.81 301 VAL A C 1
ATOM 2278 O O . VAL A 1 301 ? 26.178 2.939 -11.328 1.00 90.81 301 VAL A O 1
ATOM 2281 N N . THR A 1 302 ? 25.086 2.325 -13.183 1.00 89.31 302 THR A N 1
ATOM 2282 C CA . THR A 1 302 ? 25.900 3.125 -14.117 1.00 89.31 302 THR A CA 1
ATOM 2283 C C . THR A 1 302 ? 25.187 4.371 -14.611 1.00 89.31 302 THR A C 1
ATOM 2285 O O . THR A 1 302 ? 25.838 5.362 -14.933 1.00 89.31 302 THR A O 1
ATOM 2288 N N . GLY A 1 303 ? 23.856 4.355 -14.623 1.00 88.25 303 GLY A N 1
ATOM 2289 C CA . GLY A 1 303 ? 23.050 5.478 -15.078 1.00 88.25 303 GLY A CA 1
ATOM 2290 C C . GLY A 1 303 ? 21.562 5.260 -14.852 1.00 88.25 303 GLY A C 1
ATOM 2291 O O . GLY A 1 303 ? 21.144 4.318 -14.174 1.00 88.25 303 GLY A O 1
ATOM 2292 N N . PHE A 1 304 ? 20.759 6.141 -15.443 1.00 89.00 304 PHE A N 1
ATOM 2293 C CA . PHE A 1 304 ? 19.304 6.093 -15.362 1.00 89.00 304 PHE A CA 1
ATOM 2294 C C . PHE A 1 304 ? 18.691 6.211 -16.754 1.00 89.00 304 PHE A C 1
ATOM 2296 O O . PHE A 1 304 ? 19.161 6.975 -17.598 1.00 89.00 304 PHE A O 1
ATOM 2303 N N . ALA A 1 305 ? 17.616 5.465 -16.980 1.00 86.69 305 ALA A N 1
ATOM 2304 C CA . ALA A 1 305 ? 16.858 5.499 -18.222 1.00 86.69 305 ALA A CA 1
ATOM 2305 C C . ALA A 1 305 ? 15.388 5.789 -17.934 1.00 86.69 305 ALA A C 1
ATOM 2307 O O . ALA A 1 305 ? 14.834 5.345 -16.927 1.00 86.69 305 ALA A O 1
ATOM 2308 N N . ILE A 1 306 ? 14.751 6.530 -18.833 1.00 85.62 306 ILE A N 1
ATOM 2309 C CA . ILE A 1 306 ? 13.313 6.769 -18.811 1.00 85.62 306 ILE A CA 1
ATOM 2310 C C . ILE A 1 306 ? 12.666 5.813 -19.804 1.00 85.62 306 ILE A C 1
ATOM 2312 O O . ILE A 1 306 ? 12.926 5.887 -21.008 1.00 85.62 306 ILE A O 1
ATOM 2316 N N . VAL A 1 307 ? 11.825 4.911 -19.303 1.00 86.38 307 VAL A N 1
ATOM 2317 C CA . VAL A 1 307 ? 11.227 3.836 -20.102 1.00 86.38 307 VAL A CA 1
ATOM 2318 C C . VAL A 1 307 ? 9.744 3.663 -19.804 1.00 86.38 307 VAL A C 1
ATOM 2320 O O . VAL A 1 307 ? 9.281 3.964 -18.710 1.00 86.38 307 VAL A O 1
ATOM 2323 N N . ASN A 1 308 ? 8.983 3.152 -20.762 1.00 87.88 308 ASN A N 1
ATOM 2324 C CA . ASN A 1 308 ? 7.583 2.783 -20.577 1.00 87.88 308 ASN A CA 1
ATOM 2325 C C . ASN A 1 308 ? 7.430 1.261 -20.760 1.00 87.88 308 ASN A C 1
ATOM 2327 O O . ASN A 1 308 ? 7.931 0.733 -21.751 1.00 87.88 308 ASN A O 1
ATOM 2331 N N . PRO A 1 309 ? 6.792 0.521 -19.839 1.00 89.00 309 PRO A N 1
ATOM 2332 C CA . PRO A 1 309 ? 6.586 -0.915 -20.021 1.00 89.00 309 PRO A CA 1
ATOM 2333 C C . PRO A 1 309 ? 5.644 -1.177 -21.205 1.00 89.00 309 PRO A C 1
ATOM 2335 O O . PRO A 1 309 ? 4.587 -0.562 -21.299 1.00 89.00 309 PRO A O 1
ATOM 2338 N N . VAL A 1 310 ? 6.013 -2.096 -22.103 1.00 88.88 310 VAL A N 1
ATOM 2339 C CA . VAL A 1 310 ? 5.223 -2.431 -23.309 1.00 88.88 310 VAL A CA 1
ATOM 2340 C C . VAL A 1 310 ? 4.640 -3.835 -23.218 1.00 88.88 310 VAL A C 1
ATOM 2342 O O . VAL A 1 310 ? 3.452 -4.028 -23.473 1.00 88.88 310 VAL A O 1
ATOM 2345 N N . ALA A 1 311 ? 5.466 -4.810 -22.847 1.00 88.94 311 ALA A N 1
ATOM 2346 C CA . ALA A 1 311 ? 5.064 -6.202 -22.694 1.00 88.94 311 ALA A CA 1
ATOM 2347 C C . ALA A 1 311 ? 5.789 -6.821 -21.499 1.00 88.94 311 ALA A C 1
ATOM 2349 O O . ALA A 1 311 ? 6.900 -6.419 -21.169 1.00 88.94 311 ALA A O 1
ATOM 2350 N N . PHE A 1 312 ? 5.153 -7.772 -20.830 1.00 89.75 312 PHE A N 1
ATOM 2351 C CA . PHE A 1 312 ? 5.714 -8.479 -19.682 1.00 89.75 312 PHE A CA 1
ATOM 2352 C C . PHE A 1 312 ? 5.006 -9.822 -19.530 1.00 89.75 312 PHE A C 1
ATOM 2354 O O . PHE A 1 312 ? 3.831 -9.939 -19.885 1.00 89.75 312 PHE A O 1
ATOM 2361 N N . ALA A 1 313 ? 5.716 -10.829 -19.028 1.00 86.88 313 ALA A N 1
ATOM 2362 C CA . ALA A 1 313 ? 5.116 -12.123 -18.725 1.00 86.88 313 ALA A CA 1
ATOM 2363 C C . ALA A 1 313 ? 4.336 -12.092 -17.402 1.00 86.88 313 ALA A C 1
ATOM 2365 O O . ALA A 1 313 ? 4.714 -11.395 -16.455 1.00 86.88 313 ALA A O 1
ATOM 2366 N N . ASP A 1 314 ? 3.275 -12.900 -17.317 1.00 84.06 314 ASP A N 1
ATOM 2367 C CA . ASP A 1 314 ? 2.427 -13.024 -16.120 1.00 84.06 314 ASP A CA 1
ATOM 2368 C C . ASP A 1 314 ? 3.207 -13.523 -14.890 1.00 84.06 314 ASP A C 1
ATOM 2370 O O . ASP A 1 314 ? 2.854 -13.256 -13.738 1.00 84.06 314 ASP A O 1
ATOM 2374 N N . ASP A 1 315 ? 4.296 -14.251 -15.128 1.00 80.88 315 ASP A N 1
ATOM 2375 C CA . ASP A 1 315 ? 5.207 -14.761 -14.114 1.00 80.88 315 ASP A CA 1
ATOM 2376 C C . ASP A 1 315 ? 6.398 -13.828 -13.828 1.00 80.88 315 ASP A C 1
ATOM 2378 O O . ASP A 1 315 ? 7.264 -14.183 -13.021 1.00 80.88 315 ASP A O 1
ATOM 2382 N N . LEU A 1 316 ? 6.417 -12.621 -14.401 1.00 83.62 316 LEU A N 1
ATOM 2383 C CA . LEU A 1 316 ? 7.468 -11.611 -14.233 1.00 83.62 316 LEU A CA 1
ATOM 2384 C C . LEU A 1 316 ? 8.869 -12.096 -14.644 1.00 83.62 316 LEU A C 1
ATOM 2386 O O . LEU A 1 316 ? 9.866 -11.539 -14.167 1.00 83.62 316 LEU A O 1
ATOM 2390 N N . THR A 1 317 ? 8.964 -13.135 -15.482 1.00 86.00 317 THR A N 1
ATOM 2391 C CA . THR A 1 317 ? 10.254 -13.624 -15.987 1.00 86.00 317 THR A CA 1
ATOM 2392 C C . THR A 1 317 ? 10.734 -12.847 -17.193 1.00 86.00 317 THR A C 1
ATOM 2394 O O . THR A 1 317 ? 11.937 -12.796 -17.393 1.00 86.00 317 THR A O 1
ATOM 2397 N N . SER A 1 318 ? 9.844 -12.206 -17.955 1.00 87.94 318 SER A N 1
ATOM 2398 C CA . SER A 1 318 ? 10.238 -11.376 -19.089 1.00 87.94 318 SER A CA 1
ATOM 2399 C C . SER A 1 318 ? 9.619 -9.984 -19.056 1.00 87.94 318 SER A C 1
ATOM 2401 O O . SER A 1 318 ? 8.492 -9.790 -18.586 1.00 87.94 318 S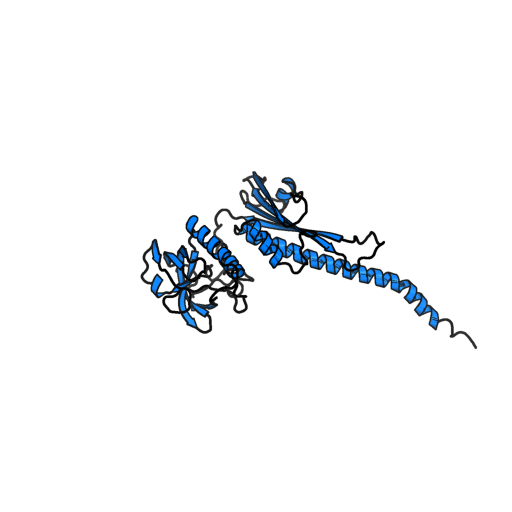ER A O 1
ATOM 2403 N N . LEU A 1 319 ? 10.378 -9.004 -19.550 1.00 91.06 319 LEU A N 1
ATOM 2404 C CA . LEU A 1 319 ? 9.979 -7.602 -19.639 1.00 91.06 319 LEU A CA 1
ATOM 2405 C C . LEU A 1 319 ? 10.482 -6.989 -20.952 1.00 91.06 319 LEU A C 1
ATOM 2407 O O . LEU A 1 319 ? 11.650 -7.109 -21.315 1.00 91.06 319 LEU A O 1
ATOM 2411 N N . SER A 1 320 ? 9.601 -6.280 -21.645 1.00 92.00 320 SER A N 1
ATOM 2412 C CA . SER A 1 320 ? 9.912 -5.427 -22.788 1.00 92.00 320 SER A CA 1
ATOM 2413 C C . SER A 1 320 ? 9.501 -4.000 -22.473 1.00 92.00 320 SER A C 1
ATOM 2415 O O . SER A 1 320 ? 8.385 -3.739 -22.006 1.00 92.00 320 SER A O 1
ATOM 2417 N N . VAL A 1 321 ? 10.388 -3.061 -22.768 1.00 91.69 321 VAL A N 1
ATOM 2418 C CA . VAL A 1 321 ? 10.196 -1.647 -22.457 1.00 91.69 321 VAL A CA 1
ATOM 2419 C C . VAL A 1 321 ? 10.428 -0.796 -23.691 1.00 91.69 321 VAL A C 1
ATOM 2421 O O . VAL A 1 321 ? 11.267 -1.096 -24.527 1.00 91.69 321 VAL A O 1
ATOM 2424 N N . ARG A 1 322 ? 9.687 0.294 -23.803 1.00 85.62 322 ARG A N 1
ATOM 2425 C CA . ARG A 1 322 ? 9.891 1.354 -24.779 1.00 85.62 322 ARG A CA 1
ATOM 2426 C C . ARG A 1 322 ? 10.836 2.375 -24.179 1.00 85.62 322 ARG A C 1
ATOM 2428 O O . ARG A 1 322 ? 10.522 2.978 -23.151 1.00 85.62 322 ARG A O 1
ATOM 2435 N N . PHE A 1 323 ? 11.982 2.556 -24.806 1.00 84.25 323 PHE A N 1
ATOM 2436 C CA . PHE A 1 323 ? 12.981 3.521 -24.389 1.00 84.25 323 PHE A CA 1
ATOM 2437 C C . PHE A 1 323 ? 12.571 4.937 -24.795 1.00 84.25 323 PHE A C 1
ATOM 2439 O O . PHE A 1 323 ? 12.020 5.153 -25.870 1.00 84.25 323 PHE A O 1
ATOM 2446 N N . SER A 1 324 ? 12.811 5.920 -23.927 1.00 82.69 324 SER A N 1
ATOM 2447 C CA . SER A 1 324 ? 12.561 7.333 -24.226 1.00 82.69 324 SER A CA 1
ATOM 2448 C C . SER A 1 324 ? 13.869 8.096 -24.393 1.00 82.69 324 SER A C 1
ATOM 2450 O O . SER A 1 324 ? 14.131 8.658 -25.452 1.00 82.69 324 SER A O 1
ATOM 2452 N N . HIS A 1 325 ? 14.660 8.151 -23.325 1.00 79.81 325 HIS A N 1
ATOM 2453 C CA . HIS A 1 325 ? 15.955 8.820 -23.257 1.00 79.81 325 HIS A CA 1
ATOM 2454 C C . HIS A 1 325 ? 16.671 8.407 -21.964 1.00 79.81 325 HIS A C 1
ATOM 2456 O O . HIS A 1 325 ? 16.040 7.911 -21.022 1.00 79.81 325 HIS A O 1
ATOM 2462 N N . THR A 1 326 ? 17.980 8.628 -21.907 1.00 80.81 326 THR A N 1
ATOM 2463 C CA . THR A 1 326 ? 18.757 8.553 -20.667 1.00 80.81 326 THR A CA 1
ATOM 2464 C C . THR A 1 326 ? 18.554 9.818 -19.833 1.00 80.81 326 THR A C 1
ATOM 2466 O O . THR A 1 326 ? 18.395 10.916 -20.369 1.00 80.81 326 THR A O 1
ATOM 2469 N N . ASP A 1 327 ? 18.530 9.665 -18.509 1.00 73.00 327 ASP A N 1
ATOM 2470 C CA . ASP A 1 327 ? 18.413 10.779 -17.567 1.00 73.00 327 ASP A CA 1
ATOM 2471 C C . ASP A 1 327 ? 19.759 11.002 -16.869 1.00 73.00 327 ASP A C 1
ATOM 2473 O O . ASP A 1 327 ? 20.143 10.260 -15.966 1.00 73.00 327 ASP A O 1
ATOM 2477 N N . GLU A 1 328 ? 20.480 12.036 -17.301 1.00 72.56 328 GLU A N 1
ATOM 2478 C CA . GLU A 1 328 ? 21.742 12.475 -16.690 1.00 72.56 328 GLU A CA 1
ATOM 2479 C C . GLU A 1 328 ? 21.538 13.598 -15.657 1.00 72.56 328 GLU A C 1
ATOM 2481 O O . GLU A 1 328 ? 22.499 14.056 -15.039 1.00 72.56 328 GLU A O 1
ATOM 2486 N N . SER A 1 329 ? 20.297 14.069 -15.470 1.00 63.09 329 SER A N 1
ATOM 2487 C CA . SER A 1 329 ? 19.991 15.263 -14.670 1.00 63.09 329 SER A CA 1
ATOM 2488 C C . SER A 1 329 ? 20.080 15.039 -13.158 1.00 63.09 329 SER A C 1
ATOM 2490 O O . SER A 1 329 ? 20.070 16.001 -12.386 1.00 63.09 329 SER A O 1
ATOM 2492 N N . CYS A 1 330 ? 20.167 13.784 -12.715 1.00 63.25 330 CYS A N 1
ATOM 2493 C CA . CYS A 1 330 ? 20.182 13.416 -11.309 1.00 63.25 330 CYS A CA 1
ATOM 2494 C C . CYS A 1 330 ? 21.208 12.302 -11.027 1.00 63.25 330 CYS A C 1
ATOM 2496 O O . CYS A 1 330 ? 21.563 11.515 -11.900 1.00 63.25 330 CYS A O 1
ATOM 2498 N N . GLY A 1 331 ? 21.708 12.239 -9.786 1.00 56.53 331 GLY A N 1
ATOM 2499 C CA . GLY A 1 331 ? 22.559 11.134 -9.326 1.00 56.53 331 GLY A CA 1
ATOM 2500 C C . GLY A 1 331 ? 24.020 11.159 -9.796 1.00 56.53 331 GLY A C 1
ATOM 2501 O O . GLY A 1 331 ? 24.716 10.165 -9.593 1.00 56.53 331 GLY A O 1
ATOM 2502 N N . GLN A 1 332 ? 24.501 12.267 -10.373 1.00 62.00 332 GLN A N 1
ATOM 2503 C CA . GLN A 1 332 ? 25.937 12.478 -10.583 1.00 62.00 332 GLN A CA 1
ATOM 2504 C C . GLN A 1 332 ? 26.649 12.699 -9.239 1.00 62.00 332 GLN A C 1
ATOM 2506 O O . GLN A 1 332 ? 26.078 13.283 -8.313 1.00 62.00 332 GLN A O 1
ATOM 2511 N N . ARG A 1 333 ? 27.866 12.161 -9.126 1.00 56.00 333 ARG A N 1
ATOM 2512 C CA . ARG A 1 333 ? 28.702 12.224 -7.922 1.00 56.00 333 ARG A CA 1
ATOM 2513 C C . ARG A 1 333 ? 29.431 13.554 -7.789 1.00 56.00 333 ARG A C 1
ATOM 2515 O O . ARG A 1 333 ? 29.870 14.080 -8.833 1.00 56.00 333 ARG A O 1
#

Sequence (333 aa):
MSGEREERGQSLVELAIFLPILLLILVGIVEVGHALTAYLVIANAAREGARFGAAGGKDEDITTVILTSTRLDVTADRADIYVIRARLNAAGEVEKWKEAHTYGDGPETSGFTAEEIKEWPGGGGGPTGVGLLITVFDYDLKSLLGLPGLSVFSEMISLRAHAVMRVGGAPEVITPPTEGCAVFPIALPASAVENADREDILGPFENGTEEDQFGWLRWQEHQAINTAVLAAALAWPGNSQDPYKGYNGGQGVRVGDGVWGSNNPAGSKHLVTDILADYRDRGIYLRVIVWDGYEDGRYKVTGFAIVNPVAFADDLTSLSVRFSHTDESCGQR

Foldseek 3Di:
DDDPPPPVVPVVVVCVVCVVVVVVVVLVVVQVVVVVVVLVQQQVLQQQLQVCVLLVDDPQVSVVSSVVSHPDPDDQAFKWKKKKKFWFAQVLATPDMDMATRGHPDDRDPPDDSVNVSCVVPPDDDGHGWIKMKMKMWGWDAGPVCDPPPPVDPRTDIHIHMDMDINDDDDPPPPQPDAADQAAQKEAAPVQAVPDDAQDKTDQAFEDFDNHHMFGFFQDPPDAQAQVLNLVQLRPPGCQQCQCRHHPRRHHAAAFDWTATRRQHDDQLVSVVVSLVVQQVVVPWGKHFYFRHDDPRTTHGHFIWTWRWDDADSRRRTTMITTHHTDPPHRYD

Secondary structure (DSSP, 8-state):
----SSHHHHHHHHHHHHHHHHHHHHHHHHHHHHHHHHHHHHHHHHHHHHHHHHTT--HHHHHHHHHHH--S---TTTEEEEEEEEEE-TTS-EEEEEEEEEESSS-SS----HHHHHHTTTSS-PPSS-EEEEEEEEEEEEPSS--TT-TTS-SEEEEEEEEEEEE-SS----PPPSS-B---SEEEEHHHHTTPPTT-EEEEEEBSSSTT-BEEEESSTT---BHHHHHHHHSTT-GGG-TTTSGGGTPPB-TT-EEEE--S-BS-THHHHHHHHHHHHHT--EEEEEEEEEETTEEEEEEEEEEEEEEE-TTSSEEEEEEEEE--SS---

pLDDT: mean 76.76, std 13.14, range [33.25, 94.12]

Radius of gyration: 27.06 Å; chains: 1; bounding box: 52×42×111 Å